Protein AF-A0A485LSE2-F1 (afdb_monomer_lite)

Structure (mmCIF, N/CA/C/O backbone):
data_AF-A0A485LSE2-F1
#
_entry.id   AF-A0A485LSE2-F1
#
loop_
_atom_site.group_PDB
_atom_site.id
_atom_site.type_symbol
_atom_site.label_atom_id
_atom_site.label_alt_id
_atom_site.label_comp_id
_atom_site.label_asym_id
_atom_site.label_entity_id
_atom_site.label_seq_id
_atom_site.pdbx_PDB_ins_code
_atom_site.Cartn_x
_atom_site.Cartn_y
_atom_site.Cartn_z
_atom_site.occupancy
_atom_site.B_iso_or_equiv
_atom_site.auth_seq_id
_atom_site.auth_comp_id
_atom_site.auth_asym_id
_atom_site.auth_atom_id
_atom_site.pdbx_PDB_model_num
ATOM 1 N N . MET A 1 1 ? 8.779 -18.799 -42.658 1.00 52.94 1 MET A N 1
ATOM 2 C CA . MET A 1 1 ? 9.534 -19.525 -41.613 1.00 52.94 1 MET A CA 1
ATOM 3 C C . MET A 1 1 ? 10.208 -18.477 -40.754 1.00 52.94 1 MET A C 1
ATOM 5 O O . MET A 1 1 ? 10.881 -17.627 -41.323 1.00 52.94 1 MET A O 1
ATOM 9 N N . ALA A 1 2 ? 9.981 -18.482 -39.442 1.00 59.34 2 ALA A N 1
ATOM 10 C CA . ALA A 1 2 ? 10.677 -17.565 -38.547 1.00 59.34 2 ALA A CA 1
ATOM 11 C C . ALA A 1 2 ? 12.185 -17.839 -38.630 1.00 59.34 2 ALA A C 1
ATOM 13 O O . ALA A 1 2 ? 12.620 -18.975 -38.433 1.00 59.34 2 ALA A O 1
ATOM 14 N N . HIS A 1 3 ? 12.974 -16.827 -38.988 1.00 83.50 3 HIS A N 1
ATOM 15 C CA . HIS A 1 3 ? 14.425 -16.954 -39.035 1.00 83.50 3 HIS A CA 1
ATOM 16 C C . HIS A 1 3 ? 15.004 -16.351 -37.759 1.00 83.50 3 HIS A C 1
ATOM 18 O O . HIS A 1 3 ? 14.652 -15.242 -37.364 1.00 83.50 3 HIS A O 1
ATOM 24 N N . ASN A 1 4 ? 15.913 -17.075 -37.111 1.00 89.81 4 ASN A N 1
ATOM 25 C CA . ASN A 1 4 ? 16.576 -16.567 -35.919 1.00 89.81 4 ASN A CA 1
ATOM 26 C C . ASN A 1 4 ? 17.603 -15.497 -36.299 1.00 89.81 4 ASN A C 1
ATOM 28 O O . ASN A 1 4 ? 18.460 -15.736 -37.155 1.00 89.81 4 ASN A O 1
ATOM 32 N N . ARG A 1 5 ? 17.580 -14.347 -35.630 1.00 91.81 5 ARG A N 1
ATOM 33 C CA . ARG A 1 5 ? 18.531 -13.255 -35.858 1.00 91.81 5 ARG A CA 1
ATOM 34 C C . ARG A 1 5 ? 19.288 -12.890 -34.593 1.00 91.81 5 ARG A C 1
ATOM 36 O O . ARG A 1 5 ? 18.851 -13.183 -33.484 1.00 91.81 5 ARG A O 1
ATOM 43 N N . ARG A 1 6 ? 20.443 -12.251 -34.778 1.00 95.00 6 ARG A N 1
ATOM 44 C CA . ARG A 1 6 ? 21.191 -11.644 -33.677 1.00 95.00 6 ARG A CA 1
ATOM 45 C C . ARG A 1 6 ? 20.606 -10.271 -33.372 1.00 95.00 6 ARG A C 1
ATOM 47 O O . ARG A 1 6 ? 20.331 -9.504 -34.296 1.00 95.00 6 ARG A O 1
ATOM 54 N N . VAL A 1 7 ? 20.438 -9.997 -32.088 1.00 97.12 7 VAL A N 1
ATOM 55 C CA . VAL A 1 7 ? 19.955 -8.724 -31.558 1.00 97.12 7 VAL A CA 1
ATOM 56 C C . VAL A 1 7 ? 20.985 -8.215 -30.570 1.00 97.12 7 VAL A C 1
ATOM 58 O O . VAL A 1 7 ? 21.272 -8.900 -29.590 1.00 97.12 7 VAL A O 1
ATOM 61 N N . TRP A 1 8 ? 21.560 -7.052 -30.856 1.00 98.00 8 TRP A N 1
ATOM 62 C CA . TRP A 1 8 ? 22.489 -6.352 -29.979 1.00 98.00 8 TRP A CA 1
ATOM 63 C C . TRP A 1 8 ? 21.754 -5.674 -28.830 1.00 98.00 8 TRP A C 1
ATOM 65 O O . TRP A 1 8 ? 20.714 -5.050 -29.042 1.00 98.00 8 TRP A O 1
ATOM 75 N N . TYR A 1 9 ? 22.327 -5.764 -27.635 1.00 97.56 9 TYR A N 1
ATOM 76 C CA . TYR A 1 9 ? 21.796 -5.141 -26.432 1.00 97.56 9 TYR A CA 1
ATOM 77 C C . TYR A 1 9 ? 22.910 -4.643 -25.510 1.00 97.56 9 TYR A C 1
ATOM 79 O O . TYR A 1 9 ? 24.030 -5.159 -25.533 1.00 97.56 9 TYR A O 1
ATOM 87 N N . PHE A 1 10 ? 22.580 -3.661 -24.678 1.00 95.94 10 PHE A N 1
ATOM 88 C CA . PHE A 1 10 ? 23.352 -3.239 -23.513 1.00 95.94 10 PHE A CA 1
ATOM 89 C C . PHE A 1 10 ? 22.542 -3.494 -22.257 1.00 95.94 10 PHE A C 1
ATOM 91 O O . PHE A 1 10 ? 21.351 -3.211 -22.245 1.00 95.94 10 PHE A O 1
ATOM 98 N N . VAL A 1 11 ? 23.190 -3.981 -21.202 1.00 93.75 11 VAL A N 1
ATOM 99 C CA . VAL A 1 11 ? 22.571 -4.079 -19.879 1.00 93.75 11 VAL A CA 1
ATOM 100 C C . VAL A 1 11 ? 23.182 -3.022 -18.980 1.00 93.75 11 VAL A C 1
ATOM 102 O O . VAL A 1 11 ? 24.404 -2.976 -18.807 1.00 93.75 11 VAL A O 1
ATOM 105 N N . VAL A 1 12 ? 22.333 -2.176 -18.418 1.00 87.62 12 VAL A N 1
ATOM 106 C CA . VAL A 1 12 ? 22.737 -1.035 -17.601 1.00 87.62 12 VAL A CA 1
ATOM 107 C C . VAL A 1 12 ? 21.912 -0.942 -16.327 1.00 87.62 12 VAL A C 1
ATOM 109 O O . VAL A 1 12 ? 20.841 -1.539 -16.217 1.00 87.62 12 VAL A O 1
ATOM 112 N N . ASP A 1 13 ? 22.418 -0.191 -15.358 1.00 84.06 13 ASP A N 1
ATOM 113 C CA . ASP A 1 13 ? 21.638 0.239 -14.203 1.00 84.06 13 ASP A CA 1
ATOM 114 C C . ASP A 1 13 ? 20.689 1.404 -14.551 1.00 84.06 13 ASP A C 1
ATOM 116 O O . ASP A 1 13 ? 20.690 1.937 -15.663 1.00 84.06 13 ASP A O 1
ATOM 120 N N . HIS A 1 14 ? 19.893 1.835 -13.571 1.00 78.88 14 HIS A N 1
ATOM 121 C CA . HIS A 1 14 ? 18.965 2.964 -13.700 1.00 78.88 14 HIS A CA 1
ATOM 122 C C . HIS A 1 14 ? 19.628 4.308 -14.066 1.00 78.88 14 HIS A C 1
ATOM 124 O O . HIS A 1 14 ? 18.922 5.252 -14.411 1.00 78.88 14 HIS A O 1
ATOM 130 N N . LYS A 1 15 ? 20.962 4.422 -13.987 1.00 78.06 15 LYS A N 1
ATOM 131 C CA . LYS A 1 15 ? 21.731 5.621 -14.360 1.00 78.06 15 LYS A CA 1
ATOM 132 C C . LYS A 1 15 ? 22.340 5.513 -15.761 1.00 78.06 15 LYS A C 1
ATOM 134 O O . LYS A 1 15 ? 23.041 6.430 -16.182 1.00 78.06 15 LYS A O 1
ATOM 139 N N . GLY A 1 16 ? 22.122 4.404 -16.471 1.00 81.31 16 GLY A N 1
ATOM 140 C CA . GLY A 1 16 ? 22.754 4.134 -17.764 1.00 81.31 16 GLY A CA 1
ATOM 141 C C . GLY A 1 16 ? 24.207 3.653 -17.655 1.00 81.31 16 GLY A C 1
ATOM 142 O O . GLY A 1 16 ? 24.930 3.632 -18.654 1.00 81.31 16 GLY A O 1
ATOM 143 N N . THR A 1 17 ? 24.665 3.263 -16.462 1.00 85.81 17 THR A N 1
ATOM 144 C CA . THR A 1 17 ? 26.017 2.721 -16.265 1.00 85.81 17 THR A CA 1
ATOM 145 C C . THR A 1 17 ? 26.022 1.226 -16.580 1.00 85.81 17 THR A C 1
ATOM 147 O O . THR A 1 17 ? 25.092 0.524 -16.176 1.00 85.81 17 THR A O 1
ATOM 150 N N . PRO A 1 18 ? 27.049 0.691 -17.269 1.00 89.19 18 PRO A N 1
ATOM 151 C CA . PRO A 1 18 ? 27.114 -0.734 -17.572 1.00 89.19 18 PRO A CA 1
ATOM 152 C C . PRO A 1 18 ? 27.031 -1.603 -16.313 1.00 89.19 18 PRO A C 1
ATOM 154 O O . PRO A 1 18 ? 27.838 -1.479 -15.388 1.00 89.19 18 PRO A O 1
ATOM 157 N N . TYR A 1 19 ? 26.047 -2.496 -16.277 1.00 86.31 19 TYR A N 1
ATOM 158 C CA . TYR A 1 19 ? 25.721 -3.244 -15.070 1.00 86.31 19 TYR A CA 1
ATOM 159 C C . TYR A 1 19 ? 26.764 -4.328 -14.785 1.00 86.31 19 TYR A C 1
ATOM 161 O O . TYR A 1 19 ? 27.004 -5.186 -15.631 1.00 86.31 19 TYR A O 1
ATOM 169 N N . LYS A 1 20 ? 27.400 -4.301 -13.604 1.00 84.31 20 LYS A N 1
ATOM 170 C CA . LYS A 1 20 ? 28.472 -5.244 -13.204 1.00 84.31 20 LYS A CA 1
ATOM 171 C C . LYS A 1 20 ? 29.576 -5.423 -14.263 1.00 84.31 20 LYS A C 1
ATOM 173 O O . LYS A 1 20 ? 30.133 -6.507 -14.416 1.00 84.31 20 LYS A O 1
ATOM 178 N N . GLY A 1 21 ? 29.891 -4.361 -15.007 1.00 81.50 21 GLY A N 1
ATOM 179 C CA . GLY A 1 21 ? 30.908 -4.398 -16.062 1.00 81.50 21 GLY A CA 1
ATOM 180 C C . GLY A 1 21 ? 30.478 -5.128 -17.338 1.00 81.50 21 GLY A C 1
ATOM 181 O O . GLY A 1 21 ? 31.329 -5.421 -18.179 1.00 81.50 21 GLY A O 1
ATOM 182 N N . LEU A 1 22 ? 29.181 -5.416 -17.505 1.00 87.81 22 LEU A N 1
ATOM 183 C CA . LEU A 1 22 ? 28.641 -5.921 -18.762 1.00 87.81 22 LEU A CA 1
ATOM 184 C C . LEU A 1 22 ? 28.947 -4.952 -19.903 1.00 87.81 22 LEU A C 1
ATOM 186 O O . LEU A 1 22 ? 28.947 -3.736 -19.746 1.00 87.81 22 LEU A O 1
ATOM 190 N N . VAL A 1 23 ? 29.192 -5.505 -21.081 1.00 90.50 23 VAL A N 1
ATOM 191 C CA . VAL A 1 23 ? 29.381 -4.744 -22.318 1.00 90.50 23 VAL A CA 1
ATOM 192 C C . VAL A 1 23 ? 28.258 -5.081 -23.290 1.00 90.50 23 VAL A C 1
ATOM 194 O O . VAL A 1 23 ? 27.455 -5.977 -23.033 1.00 90.50 23 VAL A O 1
ATOM 197 N N . ALA A 1 24 ? 28.200 -4.373 -24.419 1.00 92.56 24 ALA A N 1
ATOM 198 C CA . ALA A 1 24 ? 27.271 -4.734 -25.483 1.00 92.56 24 ALA A CA 1
ATOM 199 C C . ALA A 1 24 ? 27.496 -6.181 -25.925 1.00 92.56 24 ALA A C 1
ATOM 201 O O . ALA A 1 24 ? 28.622 -6.557 -26.265 1.00 92.56 24 ALA A O 1
ATOM 202 N N . ASP A 1 25 ? 26.418 -6.946 -25.995 1.00 95.88 25 ASP A N 1
ATOM 203 C CA . ASP A 1 25 ? 26.436 -8.334 -26.438 1.00 95.88 25 ASP A CA 1
ATOM 204 C C . ASP A 1 25 ? 25.185 -8.624 -27.283 1.00 95.88 25 ASP A C 1
ATOM 206 O O . ASP A 1 25 ? 24.403 -7.727 -27.596 1.00 95.88 25 ASP A O 1
ATOM 210 N N . THR A 1 26 ? 25.025 -9.866 -27.732 1.00 96.75 26 THR A N 1
ATOM 211 C CA . THR A 1 26 ? 23.949 -10.298 -28.617 1.00 96.75 26 THR A CA 1
ATOM 212 C C . THR A 1 26 ? 23.208 -11.515 -28.089 1.00 96.75 26 THR A C 1
ATOM 214 O O . THR A 1 26 ? 23.811 -12.444 -27.552 1.00 96.75 26 THR A O 1
ATOM 217 N N . VAL A 1 27 ? 21.896 -11.546 -28.286 1.00 96.81 27 VAL A N 1
ATOM 218 C CA . VAL A 1 27 ? 21.077 -12.758 -28.146 1.00 96.81 27 VAL A CA 1
ATOM 219 C C . VAL A 1 27 ? 20.585 -13.200 -29.515 1.00 96.81 27 VAL A C 1
ATOM 221 O O . VAL A 1 27 ? 20.494 -12.398 -30.448 1.00 96.81 27 VAL A O 1
ATOM 224 N N . LYS A 1 28 ? 20.305 -14.496 -29.653 1.00 96.50 28 LYS A N 1
ATOM 225 C CA . LYS A 1 28 ? 19.722 -15.066 -30.866 1.00 96.50 28 LYS A CA 1
ATOM 226 C C . LYS A 1 28 ? 18.256 -15.381 -30.592 1.00 96.50 28 LYS A C 1
ATOM 228 O O . LYS A 1 28 ? 17.979 -16.303 -29.836 1.00 96.50 28 LYS A O 1
ATOM 233 N N . ILE A 1 29 ? 17.357 -14.628 -31.215 1.00 94.56 29 ILE A N 1
ATOM 234 C CA . ILE A 1 29 ? 15.902 -14.757 -31.044 1.00 94.56 29 ILE A CA 1
ATOM 235 C C . ILE A 1 29 ? 15.210 -14.867 -32.406 1.00 94.56 29 ILE A C 1
ATOM 237 O O . ILE A 1 29 ? 15.837 -14.617 -33.440 1.00 94.56 29 ILE A O 1
ATOM 241 N N . SER A 1 30 ? 13.934 -15.245 -32.412 1.00 93.38 30 SER A N 1
ATOM 242 C CA . SER A 1 30 ? 13.108 -15.286 -33.623 1.00 93.38 30 SER A CA 1
ATOM 243 C C . SER A 1 30 ? 12.893 -13.874 -34.183 1.00 93.38 30 SER A C 1
ATOM 245 O O . SER A 1 30 ? 12.809 -12.908 -33.430 1.00 93.38 30 SER A O 1
ATOM 247 N N . SER A 1 31 ? 12.766 -13.729 -35.505 1.00 88.62 31 SER A N 1
ATOM 248 C CA . SER A 1 31 ? 12.379 -12.452 -36.129 1.00 88.62 31 SER A CA 1
ATOM 249 C C . SER A 1 31 ? 10.999 -11.953 -35.684 1.00 88.62 31 SER A C 1
ATOM 251 O O . SER A 1 31 ? 10.742 -10.756 -35.732 1.00 88.62 31 SER A O 1
ATOM 253 N N . GLU A 1 32 ? 10.135 -12.864 -35.231 1.00 90.88 32 GLU A N 1
ATOM 254 C CA . GLU A 1 32 ? 8.793 -12.555 -34.723 1.00 90.88 32 GLU A CA 1
ATOM 255 C C . GLU A 1 32 ? 8.761 -12.330 -33.206 1.00 90.88 32 GLU A C 1
ATOM 257 O O . GLU A 1 32 ? 7.680 -12.142 -32.654 1.00 90.88 32 GLU A O 1
ATOM 262 N N . SER A 1 33 ? 9.915 -12.379 -32.529 1.00 92.75 33 SER A N 1
ATOM 263 C CA . SER A 1 33 ? 9.973 -12.241 -31.076 1.00 92.75 33 SER A CA 1
ATOM 264 C C . SER A 1 33 ? 9.507 -10.868 -30.602 1.00 92.75 33 SER A C 1
ATOM 266 O O . SER A 1 33 ? 9.839 -9.826 -31.188 1.00 92.75 33 SER A O 1
ATOM 268 N N . ILE A 1 34 ? 8.771 -10.894 -29.498 1.00 91.38 34 ILE A N 1
ATOM 269 C CA . ILE A 1 34 ? 8.332 -9.708 -28.764 1.00 91.38 34 ILE A CA 1
ATOM 270 C C . ILE A 1 34 ? 9.309 -9.377 -27.630 1.00 91.38 34 ILE A C 1
ATOM 272 O O . ILE A 1 34 ? 10.296 -10.086 -27.402 1.00 91.38 34 ILE A O 1
ATOM 276 N N . VAL A 1 35 ? 9.062 -8.275 -26.928 1.00 88.88 35 VAL A N 1
ATOM 277 C CA . VAL A 1 35 ? 9.920 -7.810 -25.835 1.00 88.88 35 VAL A CA 1
ATOM 278 C C . VAL A 1 35 ? 10.016 -8.833 -24.701 1.00 88.88 35 VAL A C 1
ATOM 280 O O . VAL A 1 35 ? 11.117 -9.015 -24.182 1.00 88.88 35 VAL A O 1
ATOM 283 N N . VAL A 1 36 ? 8.940 -9.553 -24.362 1.00 82.12 36 VAL A N 1
ATOM 284 C CA . VAL A 1 36 ? 8.990 -10.640 -23.359 1.00 82.12 36 VAL A CA 1
ATOM 285 C C . VAL A 1 36 ? 10.015 -11.714 -23.740 1.00 82.12 36 VAL A C 1
ATOM 287 O O . VAL A 1 36 ? 10.938 -11.975 -22.969 1.00 82.12 36 VAL A O 1
ATOM 290 N N . ASP A 1 37 ? 9.938 -12.254 -24.962 1.00 89.00 37 ASP A N 1
ATOM 291 C CA . ASP A 1 37 ? 10.881 -13.275 -25.448 1.00 89.00 37 ASP A CA 1
ATOM 292 C C . ASP A 1 37 ? 12.335 -12.782 -25.396 1.00 89.00 37 ASP A C 1
ATOM 294 O O . ASP A 1 37 ? 13.274 -13.525 -25.098 1.00 89.00 37 ASP A O 1
ATOM 298 N N . PHE A 1 38 ? 12.535 -11.502 -25.718 1.00 95.62 38 PHE A N 1
ATOM 299 C CA . PHE A 1 38 ? 13.847 -10.874 -25.684 1.00 95.62 38 PHE A CA 1
ATOM 300 C C . PHE A 1 38 ? 14.373 -10.717 -24.253 1.00 95.62 38 PHE A C 1
ATOM 302 O O . PHE A 1 38 ? 15.541 -11.034 -24.013 1.00 95.62 38 PHE A O 1
ATOM 309 N N . ARG A 1 39 ? 13.535 -10.285 -23.300 1.00 92.56 39 ARG A N 1
ATOM 310 C CA . ARG A 1 39 ? 13.895 -10.198 -21.873 1.00 92.56 39 ARG A CA 1
ATOM 311 C C . ARG A 1 39 ? 14.309 -11.565 -21.340 1.00 92.56 39 ARG A C 1
ATOM 313 O O . ARG A 1 39 ? 15.357 -11.665 -20.703 1.00 92.56 39 ARG A O 1
ATOM 320 N N . ASP A 1 40 ? 13.558 -12.612 -21.668 1.00 87.38 40 ASP A N 1
ATOM 321 C CA . ASP A 1 40 ? 13.878 -13.986 -21.274 1.00 87.38 40 ASP A CA 1
ATOM 322 C C . ASP A 1 40 ? 15.217 -14.448 -21.858 1.00 87.38 40 ASP A C 1
ATOM 324 O O . ASP A 1 40 ? 16.051 -15.007 -21.142 1.00 87.38 40 ASP A O 1
ATOM 328 N N . ALA A 1 41 ? 15.477 -14.155 -23.135 1.00 94.00 41 ALA A N 1
ATOM 329 C CA . ALA A 1 41 ? 16.739 -14.499 -23.785 1.00 94.00 41 ALA A CA 1
ATOM 330 C C . ALA A 1 41 ? 17.940 -13.756 -23.173 1.00 94.00 41 ALA A C 1
ATOM 332 O O . ALA A 1 41 ? 18.995 -14.360 -22.946 1.00 94.00 41 ALA A O 1
ATOM 333 N N . VAL A 1 42 ? 17.795 -12.456 -22.892 1.00 95.25 42 VAL A N 1
ATOM 334 C CA . VAL A 1 42 ? 18.831 -11.644 -22.232 1.00 95.25 42 VAL A CA 1
ATOM 335 C C . VAL A 1 42 ? 19.066 -12.150 -20.813 1.00 95.25 42 VAL A C 1
ATOM 337 O O . VAL A 1 42 ? 20.218 -12.334 -20.414 1.00 95.25 42 VAL A O 1
ATOM 340 N N . HIS A 1 43 ? 18.002 -12.441 -20.067 1.00 91.50 43 HIS A N 1
ATOM 341 C CA . HIS A 1 43 ? 18.108 -12.966 -18.716 1.00 91.50 43 HIS A CA 1
ATOM 342 C C . HIS A 1 43 ? 18.802 -14.332 -18.691 1.00 91.50 43 HIS A C 1
ATOM 344 O O . HIS A 1 43 ? 19.783 -14.511 -17.972 1.00 91.50 43 HIS A O 1
ATOM 350 N N . ALA A 1 44 ? 18.362 -15.276 -19.526 1.00 90.38 44 ALA A N 1
ATOM 351 C CA . ALA A 1 44 ? 18.942 -16.615 -19.603 1.00 90.38 44 ALA A CA 1
ATOM 352 C C . ALA A 1 44 ? 20.444 -16.570 -19.914 1.00 90.38 44 ALA A C 1
ATOM 354 O O . ALA A 1 44 ? 21.239 -17.256 -19.261 1.00 90.38 44 ALA A O 1
ATOM 355 N N . LYS A 1 45 ? 20.844 -15.712 -20.862 1.00 93.69 45 LYS A N 1
ATOM 356 C CA . LYS A 1 45 ? 22.247 -15.530 -21.244 1.00 93.69 45 LYS A CA 1
ATOM 357 C C . LYS A 1 45 ? 23.106 -14.948 -20.115 1.00 93.69 45 LYS A C 1
ATOM 359 O O . LYS A 1 45 ? 24.274 -15.309 -20.009 1.00 93.69 45 LYS A O 1
ATOM 364 N N . ASN A 1 46 ? 22.543 -14.083 -19.273 1.00 90.75 46 ASN A N 1
ATOM 365 C CA . ASN A 1 46 ? 23.262 -13.402 -18.190 1.00 90.75 46 ASN A CA 1
ATOM 366 C C . ASN A 1 46 ? 22.847 -13.907 -16.796 1.00 90.75 46 ASN A C 1
ATOM 368 O O . ASN A 1 46 ? 23.022 -13.197 -15.809 1.00 90.75 46 ASN A O 1
ATOM 372 N N . SER A 1 47 ? 22.315 -15.127 -16.698 1.00 85.94 47 SER A N 1
ATOM 373 C CA . SER A 1 47 ? 21.713 -15.683 -15.474 1.00 85.94 47 SER A CA 1
ATOM 374 C C . SER A 1 47 ? 22.659 -15.723 -14.266 1.00 85.94 47 SER A C 1
ATOM 376 O O . SER A 1 47 ? 22.221 -15.563 -13.130 1.00 85.94 47 SER A O 1
ATOM 378 N N . SER A 1 48 ? 23.967 -15.876 -14.491 1.00 83.06 48 SER A N 1
ATOM 379 C CA . SER A 1 48 ? 24.984 -15.820 -13.431 1.00 83.06 48 SER A CA 1
ATOM 380 C C . SER A 1 48 ? 25.243 -14.407 -12.896 1.00 83.06 48 SER A C 1
ATOM 382 O O . SER A 1 48 ? 25.683 -14.263 -11.759 1.00 83.06 48 SER A O 1
ATOM 384 N N . ILE A 1 49 ? 24.973 -13.370 -13.692 1.00 84.62 49 ILE A N 1
ATOM 385 C CA . ILE A 1 49 ? 25.214 -11.956 -13.359 1.00 84.62 49 ILE A CA 1
ATOM 386 C C . ILE A 1 49 ? 23.930 -11.302 -12.830 1.00 84.62 49 ILE A C 1
ATOM 388 O O . ILE A 1 49 ? 23.977 -10.506 -11.888 1.00 84.62 49 ILE A O 1
ATOM 392 N N . LEU A 1 50 ? 22.786 -11.685 -13.402 1.00 82.44 50 LEU A N 1
ATOM 393 C CA . LEU A 1 50 ? 21.439 -11.214 -13.073 1.00 82.44 50 LEU A CA 1
ATOM 394 C C . LEU A 1 50 ? 20.781 -12.027 -11.948 1.00 82.44 50 LEU A C 1
ATOM 396 O O . LEU A 1 50 ? 19.561 -12.157 -11.897 1.00 82.44 50 LEU A O 1
ATOM 400 N N . GLN A 1 51 ? 21.572 -12.591 -11.033 1.00 77.06 51 GLN A N 1
ATOM 401 C CA . GLN A 1 51 ? 21.039 -13.385 -9.929 1.00 77.06 51 GLN A CA 1
ATOM 402 C C . GLN A 1 51 ? 20.027 -12.584 -9.103 1.00 77.06 51 GLN A C 1
ATOM 404 O O . GLN A 1 51 ? 20.302 -11.479 -8.641 1.00 77.06 51 GLN A O 1
ATOM 409 N N . GLY A 1 52 ? 18.841 -13.162 -8.913 1.00 70.69 52 GLY A N 1
ATOM 410 C CA . GLY A 1 52 ? 17.750 -12.543 -8.164 1.00 70.69 52 GLY A CA 1
ATOM 411 C C . GLY A 1 52 ? 16.938 -11.513 -8.952 1.00 70.69 52 GLY A C 1
ATOM 412 O O . GLY A 1 52 ? 15.903 -11.087 -8.442 1.00 70.69 52 GLY A O 1
ATOM 413 N N . ILE A 1 53 ? 17.346 -11.134 -10.164 1.00 74.00 53 ILE A N 1
ATOM 414 C CA . ILE A 1 53 ? 16.550 -10.312 -11.082 1.00 74.00 53 ILE A CA 1
ATOM 415 C C . ILE A 1 53 ? 15.712 -11.255 -11.937 1.00 74.00 53 ILE A C 1
ATOM 417 O O . ILE A 1 53 ? 16.240 -12.216 -12.475 1.00 74.00 53 ILE A O 1
ATOM 421 N N . VAL A 1 54 ? 14.411 -11.004 -12.063 1.00 78.25 54 VAL A N 1
ATOM 422 C CA . VAL A 1 54 ? 13.553 -11.776 -12.980 1.00 78.25 54 VAL A CA 1
ATOM 423 C C . VAL A 1 54 ? 13.429 -11.054 -14.327 1.00 78.25 54 VAL A C 1
ATOM 425 O O . VAL A 1 54 ? 13.526 -9.827 -14.347 1.00 78.25 54 VAL A O 1
ATOM 428 N N . PRO A 1 55 ? 13.176 -11.754 -15.451 1.00 78.38 55 PRO A N 1
ATOM 429 C CA . PRO A 1 55 ? 13.062 -11.125 -16.773 1.00 78.38 55 PRO A CA 1
ATOM 430 C C . PRO A 1 55 ? 12.089 -9.937 -16.824 1.00 78.38 55 PRO A C 1
ATOM 432 O O . PRO A 1 55 ? 12.388 -8.923 -17.448 1.00 78.38 55 PRO A O 1
ATOM 435 N N . ALA A 1 56 ? 10.969 -10.018 -16.096 1.00 72.19 56 ALA A N 1
ATOM 436 C CA . ALA A 1 56 ? 9.970 -8.951 -16.003 1.00 72.19 56 ALA A CA 1
ATOM 437 C C . ALA A 1 56 ? 10.494 -7.640 -15.376 1.00 72.19 56 ALA A C 1
ATOM 439 O O . ALA A 1 56 ? 9.889 -6.591 -15.556 1.00 72.19 56 ALA A O 1
ATOM 440 N N . GLN A 1 57 ? 11.625 -7.671 -14.662 1.00 76.00 57 GLN A N 1
ATOM 441 C CA . GLN A 1 57 ? 12.262 -6.482 -14.072 1.00 76.00 57 GLN A CA 1
ATOM 442 C C . GLN A 1 57 ? 13.203 -5.749 -15.040 1.00 76.00 57 GLN A C 1
ATOM 444 O O . GLN A 1 57 ? 13.789 -4.729 -14.669 1.00 76.00 57 GLN A O 1
ATOM 449 N N . LEU A 1 58 ? 13.385 -6.272 -16.254 1.00 83.81 58 LEU A N 1
ATOM 450 C CA . LEU A 1 58 ? 14.200 -5.653 -17.291 1.00 83.81 58 LEU A CA 1
ATOM 451 C C . LEU A 1 58 ? 13.340 -4.687 -18.110 1.00 83.81 58 LEU A C 1
ATOM 453 O O . LEU A 1 58 ? 12.446 -5.111 -18.839 1.00 83.81 58 LEU A O 1
ATOM 457 N N . ILE A 1 59 ? 13.636 -3.391 -18.045 1.00 85.31 59 ILE A N 1
ATOM 458 C CA . ILE A 1 59 ? 13.012 -2.396 -18.925 1.00 85.31 59 ILE A CA 1
ATOM 459 C C . ILE A 1 59 ? 13.823 -2.310 -20.213 1.00 85.31 59 ILE A C 1
ATOM 461 O O . ILE A 1 59 ? 15.048 -2.312 -20.174 1.00 85.31 59 ILE A O 1
ATOM 465 N N . VAL A 1 60 ? 13.158 -2.240 -21.364 1.00 90.75 60 VAL A N 1
ATOM 466 C CA . VAL A 1 60 ? 13.827 -2.250 -22.670 1.00 90.75 60 VAL A CA 1
ATOM 467 C C . VAL A 1 60 ? 13.493 -0.972 -23.422 1.00 90.75 60 VAL A C 1
ATOM 469 O O . VAL A 1 60 ? 12.325 -0.683 -23.648 1.00 90.75 60 VAL A O 1
ATOM 472 N N . PHE A 1 61 ? 14.512 -0.235 -23.846 1.00 91.12 61 PHE A N 1
ATOM 473 C CA . PHE A 1 61 ? 14.400 0.902 -24.757 1.00 91.12 61 PHE A CA 1
ATOM 474 C C . PHE A 1 61 ? 14.964 0.525 -26.126 1.00 91.12 61 PHE A C 1
ATOM 476 O O . PHE A 1 61 ? 15.829 -0.351 -26.243 1.00 91.12 61 PHE A O 1
ATOM 483 N N . THR A 1 62 ? 14.497 1.206 -27.170 1.00 92.62 62 THR A N 1
ATOM 484 C CA . THR A 1 62 ? 14.934 0.963 -28.554 1.00 92.62 62 THR A CA 1
ATOM 485 C C . THR A 1 62 ? 16.438 1.158 -28.734 1.00 92.62 62 THR A C 1
ATOM 487 O O . THR A 1 62 ? 17.061 0.388 -29.461 1.00 92.62 62 THR A O 1
ATOM 490 N N . ASN A 1 63 ? 17.023 2.148 -28.055 1.00 93.19 63 ASN A N 1
ATOM 491 C CA . ASN A 1 63 ? 18.456 2.432 -28.010 1.00 93.19 63 ASN A CA 1
ATOM 492 C C . ASN A 1 63 ? 18.790 3.385 -26.841 1.00 93.19 63 ASN A C 1
ATOM 494 O O . ASN A 1 63 ? 17.921 3.735 -26.039 1.00 93.19 63 ASN A O 1
ATOM 498 N N . LYS A 1 64 ? 20.062 3.796 -26.736 1.00 92.25 64 LYS A N 1
ATOM 499 C CA . LYS A 1 64 ? 20.526 4.738 -25.704 1.00 92.25 64 LYS A CA 1
ATOM 500 C C . LYS A 1 64 ? 19.835 6.103 -25.803 1.00 92.25 64 LYS A C 1
ATOM 502 O O . LYS A 1 64 ? 19.459 6.658 -24.779 1.00 92.25 64 LYS A O 1
ATOM 507 N N . ASP A 1 65 ? 19.640 6.624 -27.011 1.00 90.69 65 ASP A N 1
ATOM 508 C CA . ASP A 1 65 ? 19.040 7.948 -27.209 1.00 90.69 65 ASP A CA 1
ATOM 509 C C . ASP A 1 65 ? 17.586 7.984 -26.711 1.00 90.69 65 ASP A C 1
ATOM 511 O O . ASP A 1 65 ? 17.153 8.972 -26.123 1.00 90.69 65 ASP A O 1
ATOM 515 N N . ALA A 1 66 ? 16.843 6.885 -26.881 1.00 87.81 66 ALA A N 1
ATOM 516 C CA . ALA A 1 66 ? 15.493 6.737 -26.339 1.00 87.81 66 ALA A CA 1
ATOM 517 C C . ALA A 1 66 ? 15.466 6.669 -24.804 1.00 87.81 66 ALA A C 1
ATOM 519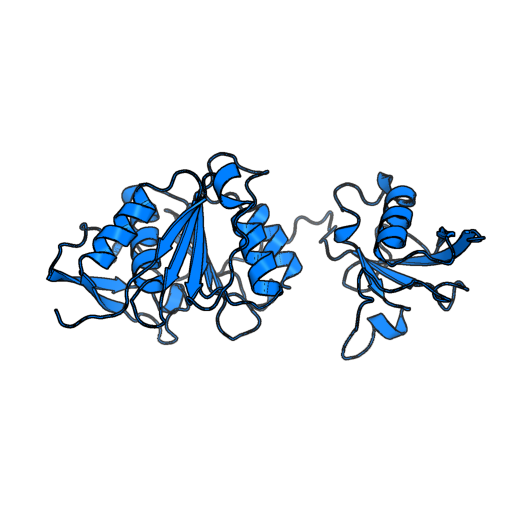 O O . ALA A 1 66 ? 14.512 7.141 -24.190 1.00 87.81 66 ALA A O 1
ATOM 520 N N . PHE A 1 67 ? 16.510 6.110 -24.187 1.00 86.62 67 PHE A N 1
ATOM 521 C CA . PHE A 1 67 ? 16.683 6.129 -22.735 1.00 86.62 67 PHE A CA 1
ATOM 522 C C . PHE A 1 67 ? 17.064 7.525 -22.212 1.00 86.62 67 PHE A C 1
ATOM 524 O O . PHE A 1 67 ? 16.535 7.956 -21.193 1.00 86.62 67 PHE A O 1
ATOM 531 N N . ASP A 1 68 ? 17.938 8.250 -22.917 1.00 85.94 68 ASP A N 1
ATOM 532 C CA . ASP A 1 68 ? 18.399 9.594 -22.532 1.00 85.94 68 ASP A CA 1
ATOM 533 C C . ASP A 1 68 ? 17.376 10.712 -22.833 1.00 85.94 68 ASP A C 1
ATOM 535 O O . ASP A 1 68 ? 17.610 11.881 -22.507 1.00 85.94 68 ASP A O 1
ATOM 539 N N . ALA A 1 69 ? 16.267 10.394 -23.507 1.00 82.88 69 ALA A N 1
ATOM 540 C CA . ALA A 1 69 ? 15.257 11.370 -23.888 1.00 82.88 69 ALA A CA 1
ATOM 541 C C . ALA A 1 69 ? 14.656 12.082 -22.661 1.00 82.88 69 ALA A C 1
ATOM 543 O O . ALA A 1 69 ? 14.577 11.538 -21.566 1.00 82.88 69 ALA A O 1
ATOM 544 N N . LYS A 1 70 ? 14.169 13.317 -22.850 1.00 65.56 70 LYS A N 1
ATOM 545 C CA . LYS A 1 70 ? 13.519 14.093 -21.773 1.00 65.56 70 LYS A CA 1
ATOM 546 C C . LYS A 1 70 ? 12.297 13.375 -21.179 1.00 65.56 70 LYS A C 1
ATOM 548 O O . LYS A 1 70 ? 11.976 13.591 -20.016 1.00 65.56 70 LYS A O 1
ATOM 553 N N . ASP A 1 71 ? 11.632 12.567 -21.996 1.00 75.50 71 ASP A N 1
ATOM 554 C CA . ASP A 1 71 ? 10.511 11.711 -21.620 1.00 75.50 71 ASP A CA 1
ATOM 555 C C . ASP A 1 71 ? 10.777 10.302 -22.183 1.00 75.50 71 ASP A C 1
ATOM 557 O O . ASP A 1 71 ? 10.425 10.021 -23.335 1.00 75.50 71 ASP A O 1
ATOM 561 N N . PRO A 1 72 ? 11.533 9.456 -21.454 1.00 76.56 72 PRO A N 1
ATOM 562 C CA . PRO A 1 72 ? 11.921 8.136 -21.933 1.00 76.56 72 PRO A CA 1
ATOM 563 C C . PRO A 1 72 ? 10.699 7.233 -22.084 1.00 76.56 72 PRO A C 1
ATOM 565 O O . PRO A 1 72 ? 9.984 6.969 -21.120 1.00 76.56 72 PRO A O 1
ATOM 568 N N . SER A 1 73 ? 10.496 6.700 -23.286 1.00 80.62 73 SER A N 1
ATOM 569 C CA . SER A 1 73 ? 9.400 5.776 -23.574 1.00 80.62 73 SER A CA 1
ATOM 570 C C . SER A 1 73 ? 9.953 4.359 -23.759 1.00 80.62 73 SER A C 1
ATOM 572 O O . SER A 1 73 ? 10.592 4.081 -24.781 1.00 80.62 73 SER A O 1
ATOM 574 N N . PRO A 1 74 ? 9.788 3.466 -22.766 1.00 85.06 74 PRO A N 1
ATOM 575 C CA . PRO A 1 74 ? 10.200 2.078 -22.903 1.00 85.06 74 PRO A CA 1
ATOM 576 C C . PRO A 1 74 ? 9.301 1.336 -23.895 1.00 85.06 74 PRO A C 1
ATOM 578 O O . PRO A 1 74 ? 8.143 1.691 -24.108 1.00 85.06 74 PRO A O 1
ATOM 581 N N . LEU A 1 75 ? 9.839 0.271 -24.484 1.00 83.25 75 LEU A N 1
ATOM 582 C CA . LEU A 1 75 ? 9.067 -0.638 -25.317 1.00 83.25 75 LEU A CA 1
ATOM 583 C C . LEU A 1 75 ? 8.089 -1.441 -24.458 1.00 83.25 75 LEU A C 1
ATOM 585 O O . LEU A 1 75 ? 8.472 -2.038 -23.445 1.00 83.25 75 LEU A O 1
ATOM 589 N N . ASP A 1 76 ? 6.844 -1.480 -24.923 1.00 80.19 76 ASP A N 1
ATOM 590 C CA . ASP A 1 76 ? 5.789 -2.315 -24.364 1.00 80.19 76 ASP A CA 1
ATOM 591 C C . ASP A 1 76 ? 6.130 -3.809 -24.509 1.00 80.19 76 ASP A C 1
ATOM 593 O O . ASP A 1 76 ? 6.827 -4.218 -25.441 1.00 80.19 76 ASP A O 1
ATOM 597 N N . GLU A 1 77 ? 5.670 -4.633 -23.574 1.00 75.50 77 GLU A N 1
ATOM 598 C CA . GLU A 1 77 ? 6.040 -6.047 -23.497 1.00 75.50 77 GLU A CA 1
ATOM 599 C C . GLU A 1 77 ? 5.550 -6.887 -24.688 1.00 75.50 77 GLU A C 1
ATOM 601 O O . GLU A 1 77 ? 6.249 -7.814 -25.116 1.00 75.50 77 GLU A O 1
ATOM 606 N N . GLU A 1 78 ? 4.420 -6.509 -25.290 1.00 79.38 78 GLU A N 1
ATOM 607 C CA . GLU A 1 78 ? 3.866 -7.149 -26.486 1.00 79.38 78 GLU A CA 1
ATOM 608 C C . GLU A 1 78 ? 4.442 -6.557 -27.784 1.00 79.38 78 GLU A C 1
ATOM 610 O O . GLU A 1 78 ? 4.172 -7.050 -28.887 1.00 79.38 78 GLU A O 1
ATOM 615 N N . SER A 1 79 ? 5.284 -5.520 -27.686 1.00 84.75 79 SER A N 1
ATOM 616 C CA . SER A 1 79 ? 5.915 -4.916 -28.858 1.00 84.75 79 SER A CA 1
ATOM 617 C C . SER A 1 79 ? 6.872 -5.886 -29.535 1.00 84.75 79 SER A C 1
ATOM 619 O O . SER A 1 79 ? 7.710 -6.539 -28.909 1.00 84.75 79 SER A O 1
ATOM 621 N N . ARG A 1 80 ? 6.802 -5.931 -30.865 1.00 92.88 80 ARG A N 1
ATOM 622 C CA . ARG A 1 80 ? 7.765 -6.668 -31.686 1.00 92.88 80 ARG A CA 1
ATOM 623 C C . ARG A 1 80 ? 9.142 -6.018 -31.593 1.00 92.88 80 ARG A C 1
ATOM 625 O O . ARG A 1 80 ? 9.269 -4.808 -31.769 1.00 92.88 80 ARG A O 1
ATOM 632 N N . ILE A 1 81 ? 10.187 -6.833 -31.437 1.00 93.56 81 ILE A N 1
ATOM 633 C CA . ILE A 1 81 ? 11.577 -6.348 -31.501 1.00 93.56 81 ILE A CA 1
ATOM 634 C C . ILE A 1 81 ? 11.924 -5.841 -32.909 1.00 93.56 81 ILE A C 1
ATOM 636 O O . ILE A 1 81 ? 12.763 -4.954 -33.062 1.00 93.56 81 ILE A O 1
ATOM 640 N N . GLY A 1 82 ? 11.285 -6.391 -33.947 1.00 89.06 82 GLY A N 1
ATOM 641 C CA . GLY A 1 82 ? 11.422 -5.913 -35.323 1.00 89.06 82 GLY A CA 1
ATOM 642 C C . GLY A 1 82 ? 12.885 -5.838 -35.759 1.00 89.06 82 GLY A C 1
ATOM 643 O O . GLY A 1 82 ? 13.607 -6.836 -35.694 1.00 89.06 82 GLY A O 1
ATOM 644 N N . GLU A 1 83 ? 13.332 -4.647 -36.161 1.00 89.69 83 GLU A N 1
ATOM 645 C CA . GLU A 1 83 ? 14.695 -4.373 -36.640 1.00 89.69 83 GLU A CA 1
ATOM 646 C C . GLU A 1 83 ? 15.647 -3.804 -35.566 1.00 89.69 83 GLU A C 1
ATOM 648 O O . GLU A 1 83 ? 16.837 -3.618 -35.840 1.00 89.69 83 GLU A O 1
ATOM 653 N N . PHE A 1 84 ? 15.180 -3.577 -34.331 1.00 93.06 84 PHE A N 1
ATOM 654 C CA . PHE A 1 84 ? 15.997 -2.993 -33.257 1.00 93.06 84 PHE A CA 1
ATOM 655 C C . PHE A 1 84 ? 17.210 -3.870 -32.905 1.00 93.06 84 PHE A C 1
ATOM 657 O O . PHE A 1 84 ? 17.158 -5.097 -32.996 1.00 93.06 84 PHE A O 1
ATOM 664 N N . GLY A 1 85 ? 18.349 -3.290 -32.525 1.00 92.81 85 GLY A N 1
ATOM 665 C CA . GLY A 1 85 ? 19.549 -4.083 -32.228 1.00 92.81 85 GLY A CA 1
ATOM 666 C C . GLY A 1 85 ? 20.151 -4.793 -33.441 1.00 92.81 85 GLY A C 1
ATOM 667 O O . GLY A 1 85 ? 20.820 -5.813 -33.282 1.00 92.81 85 GLY A O 1
ATOM 668 N N . SER A 1 86 ? 19.919 -4.313 -34.665 1.00 91.81 86 SER A N 1
ATOM 669 C CA . SER A 1 86 ? 20.571 -4.841 -35.877 1.00 91.81 86 SER A CA 1
ATOM 670 C C . SER A 1 86 ? 22.087 -4.596 -35.889 1.00 91.81 86 SER A C 1
ATOM 672 O O . SER A 1 86 ? 22.841 -5.349 -36.508 1.00 91.81 86 SER A O 1
ATOM 674 N N . SER A 1 87 ? 22.554 -3.588 -35.149 1.00 94.25 87 SER A N 1
ATOM 675 C CA . SER A 1 87 ? 23.967 -3.253 -34.987 1.00 94.25 87 SER A CA 1
ATOM 676 C C . SER A 1 87 ? 24.286 -2.874 -33.541 1.00 94.25 87 SER A C 1
ATOM 678 O O . SER A 1 87 ? 23.394 -2.544 -32.766 1.00 94.25 87 SER A O 1
ATOM 680 N N . LYS A 1 88 ? 25.577 -2.860 -33.188 1.00 91.94 88 LYS A N 1
ATOM 681 C CA . LYS A 1 88 ? 26.041 -2.414 -31.865 1.00 91.94 88 LYS A CA 1
ATOM 682 C C . LYS A 1 88 ? 25.685 -0.948 -31.567 1.00 91.94 88 LYS A C 1
ATOM 684 O O . LYS A 1 88 ? 25.527 -0.598 -30.404 1.00 91.94 88 LYS A O 1
ATOM 689 N N . LYS A 1 89 ? 25.583 -0.097 -32.597 1.00 89.62 89 LYS A N 1
ATOM 690 C CA . LYS A 1 89 ? 25.202 1.318 -32.449 1.00 89.62 89 LYS A CA 1
ATOM 691 C C . LYS A 1 89 ? 23.718 1.460 -32.098 1.00 89.62 89 LYS A C 1
ATOM 693 O O . LYS A 1 89 ? 23.374 2.250 -31.234 1.00 89.62 89 LYS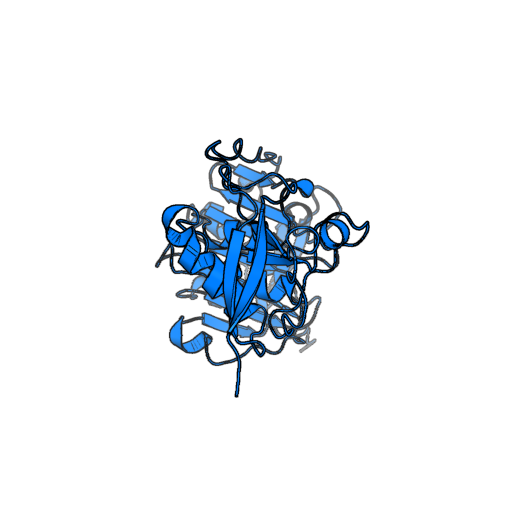 A O 1
ATOM 698 N N . GLU A 1 90 ? 22.885 0.631 -32.717 1.00 90.75 90 GLU A N 1
ATOM 699 C CA . GLU A 1 90 ? 21.434 0.575 -32.500 1.00 90.75 90 GLU A CA 1
ATOM 700 C C . GLU A 1 90 ? 21.047 -0.505 -31.480 1.00 90.75 90 GLU A C 1
ATOM 702 O O . GLU A 1 90 ? 19.968 -1.089 -31.564 1.00 90.75 90 GLU A O 1
ATOM 707 N N . ALA A 1 91 ? 21.962 -0.852 -30.572 1.00 95.12 91 ALA A N 1
ATOM 708 C CA . ALA A 1 91 ? 21.730 -1.883 -29.574 1.00 95.12 91 ALA A CA 1
ATOM 709 C C . ALA A 1 91 ? 20.591 -1.466 -28.638 1.00 95.12 91 ALA A C 1
ATOM 711 O O . ALA A 1 91 ? 20.586 -0.336 -28.143 1.00 95.12 91 ALA A O 1
ATOM 712 N N . LEU A 1 92 ? 19.671 -2.394 -28.355 1.00 96.94 92 LEU A N 1
ATOM 713 C CA . LEU A 1 92 ? 18.606 -2.142 -27.388 1.00 96.94 92 LEU A CA 1
ATOM 714 C C . LEU A 1 92 ? 19.205 -1.856 -26.014 1.00 96.94 92 LEU A C 1
ATOM 716 O O . LEU A 1 92 ? 20.175 -2.494 -25.596 1.00 96.94 92 LEU A O 1
ATOM 720 N N . TYR A 1 93 ? 18.609 -0.909 -25.305 1.00 94.12 93 TYR A N 1
ATOM 721 C CA . TYR A 1 93 ? 19.081 -0.497 -23.992 1.00 94.12 93 TYR A CA 1
ATOM 722 C C . TYR A 1 93 ? 18.226 -1.172 -22.923 1.00 94.12 93 TYR A C 1
ATOM 724 O O . TYR A 1 93 ? 17.048 -0.861 -22.767 1.00 94.12 93 TYR A O 1
ATOM 732 N N . VAL A 1 94 ? 18.804 -2.152 -22.235 1.00 93.88 94 VAL A N 1
ATOM 733 C CA . VAL A 1 94 ? 18.138 -2.968 -21.219 1.00 93.88 94 VAL A CA 1
ATOM 734 C C . VAL A 1 94 ? 18.521 -2.439 -19.845 1.00 93.88 94 VAL A C 1
ATOM 736 O O . VAL A 1 94 ? 19.665 -2.562 -19.412 1.00 93.88 94 VAL A O 1
ATOM 739 N N . VAL A 1 95 ? 17.561 -1.839 -19.162 1.00 86.94 95 VAL A N 1
ATOM 740 C CA . VAL A 1 95 ? 17.747 -1.176 -17.877 1.00 86.94 95 VAL A CA 1
ATOM 741 C C . VAL A 1 95 ? 17.266 -2.088 -16.760 1.00 86.94 95 VAL A C 1
ATOM 743 O O . VAL A 1 95 ? 16.122 -2.547 -16.746 1.00 86.94 95 VAL A O 1
ATOM 746 N N . ILE A 1 96 ? 18.147 -2.328 -15.798 1.00 82.06 96 ILE A N 1
ATOM 747 C CA . ILE A 1 96 ? 17.818 -2.988 -14.542 1.00 82.06 96 ILE A CA 1
ATOM 748 C C . ILE A 1 96 ? 17.371 -1.913 -13.564 1.00 82.06 96 ILE A C 1
ATOM 750 O O . ILE A 1 96 ? 18.143 -1.039 -13.168 1.00 82.06 96 ILE A O 1
ATOM 754 N N . VAL A 1 97 ? 16.110 -2.002 -13.153 1.00 67.31 97 VAL A N 1
ATOM 755 C CA . VAL A 1 97 ? 15.512 -1.052 -12.203 1.00 67.31 97 VAL A CA 1
ATOM 756 C C . VAL A 1 97 ? 15.759 -1.469 -10.752 1.00 67.31 97 VAL A C 1
ATOM 758 O O . VAL A 1 97 ? 15.468 -0.719 -9.826 1.00 67.31 97 VAL A O 1
ATOM 761 N N . ARG A 1 98 ? 16.338 -2.654 -10.524 1.00 58.88 98 ARG A N 1
ATOM 762 C CA . ARG A 1 98 ? 16.795 -3.036 -9.189 1.00 58.88 98 ARG A CA 1
ATOM 763 C C . ARG A 1 98 ? 18.107 -2.352 -8.832 1.00 58.88 98 ARG A C 1
ATOM 765 O O . ARG A 1 98 ? 19.079 -2.418 -9.581 1.00 58.88 98 ARG A O 1
ATOM 772 N N . GLU A 1 99 ? 18.117 -1.764 -7.639 1.00 49.25 99 GLU A N 1
ATOM 773 C CA . GLU A 1 99 ? 19.316 -1.414 -6.886 1.00 49.25 99 GLU A CA 1
ATOM 774 C C . GLU A 1 99 ? 20.152 -2.673 -6.667 1.00 49.25 99 GLU A C 1
ATOM 776 O O . GLU A 1 99 ? 20.002 -3.394 -5.685 1.00 49.25 99 GLU A O 1
ATOM 781 N N . ASP A 1 100 ? 21.038 -2.953 -7.610 1.00 39.88 100 ASP A N 1
ATOM 782 C CA . ASP A 1 100 ? 22.173 -3.825 -7.374 1.00 39.88 100 ASP A CA 1
ATOM 783 C C . ASP A 1 100 ? 23.351 -2.956 -6.968 1.00 39.88 100 ASP A C 1
ATOM 785 O O . ASP A 1 100 ? 24.401 -2.886 -7.605 1.00 39.88 100 ASP A O 1
ATOM 789 N N . SER A 1 101 ? 23.145 -2.222 -5.886 1.00 36.56 101 SER A N 1
ATOM 790 C CA . SER A 1 101 ? 24.268 -1.780 -5.111 1.00 36.56 101 SER A CA 1
ATOM 791 C C . SER A 1 101 ? 24.579 -2.924 -4.146 1.00 36.56 101 SER A C 1
ATOM 793 O O . SER A 1 101 ? 23.861 -3.188 -3.195 1.00 36.56 101 SER A O 1
ATOM 795 N N . GLY A 1 102 ? 25.715 -3.590 -4.357 1.00 40.19 102 GLY A N 1
ATOM 796 C CA . GLY A 1 102 ? 26.442 -4.245 -3.258 1.00 40.19 102 GLY A CA 1
ATOM 797 C C . GLY A 1 102 ? 26.923 -3.244 -2.190 1.00 40.19 102 GLY A C 1
ATOM 798 O O . GLY A 1 102 ? 27.684 -3.597 -1.300 1.00 40.19 102 GLY A O 1
ATOM 799 N N . ILE A 1 103 ? 26.505 -1.984 -2.307 1.00 33.94 103 ILE A N 1
ATOM 800 C CA . ILE A 1 103 ? 26.364 -1.017 -1.234 1.00 33.94 103 ILE A CA 1
ATOM 801 C C . ILE A 1 103 ? 24.989 -1.326 -0.644 1.00 33.94 103 ILE A C 1
ATOM 803 O O . ILE A 1 103 ? 23.996 -1.140 -1.349 1.00 33.94 103 ILE A O 1
ATOM 807 N N . GLU A 1 104 ? 24.911 -1.822 0.596 1.00 34.91 104 GLU A N 1
ATOM 808 C CA . GLU A 1 104 ? 23.645 -1.761 1.340 1.00 34.91 104 GLU A CA 1
ATOM 809 C C . GLU A 1 104 ? 23.044 -0.378 1.067 1.00 34.91 104 GLU A C 1
ATOM 811 O O . GLU A 1 104 ? 23.789 0.595 1.235 1.00 34.91 104 GLU A O 1
ATOM 816 N N . PRO A 1 105 ? 21.801 -0.263 0.546 1.00 39.91 105 PRO A N 1
ATOM 817 C CA . PRO A 1 105 ? 21.216 1.050 0.317 1.00 39.91 105 PRO A CA 1
ATOM 818 C C . PRO A 1 105 ? 21.428 1.808 1.614 1.00 39.91 105 PRO A C 1
ATOM 820 O O . PRO A 1 105 ? 21.070 1.271 2.669 1.00 39.91 105 PRO A O 1
ATOM 823 N N . GLU A 1 106 ? 22.114 2.962 1.553 1.00 39.38 106 GLU A N 1
ATOM 824 C CA . GLU A 1 106 ? 22.297 3.769 2.756 1.00 39.38 106 GLU A CA 1
ATOM 825 C C . GLU A 1 106 ? 20.933 3.803 3.431 1.00 39.38 106 GLU A C 1
ATOM 827 O O . GLU A 1 106 ? 19.951 4.096 2.735 1.00 39.38 106 GLU A O 1
ATOM 832 N N . PRO A 1 107 ? 20.845 3.365 4.701 1.00 48.75 107 PRO A N 1
ATOM 833 C CA . PRO A 1 107 ? 19.576 3.020 5.309 1.00 48.75 107 PRO A CA 1
ATOM 834 C C . PRO A 1 107 ? 18.649 4.189 5.064 1.00 48.75 107 PRO A C 1
ATOM 836 O O . PRO A 1 107 ? 18.982 5.299 5.489 1.00 48.75 107 PRO A O 1
ATOM 839 N N . VAL A 1 108 ? 17.568 3.951 4.300 1.00 59.50 108 VAL A N 1
ATOM 840 C CA . VAL A 1 108 ? 16.638 5.005 3.887 1.00 59.50 108 VAL A CA 1
ATOM 841 C C . VAL A 1 108 ? 16.390 5.842 5.119 1.00 59.50 108 VAL A C 1
ATOM 843 O O . VAL A 1 108 ? 15.886 5.323 6.118 1.00 59.50 108 VAL A O 1
ATOM 846 N N . LYS A 1 109 ? 16.867 7.091 5.096 1.00 66.44 109 LYS A N 1
ATOM 847 C CA . LYS A 1 109 ? 16.903 7.890 6.311 1.00 66.44 109 LYS A CA 1
ATOM 848 C C . LYS A 1 109 ? 15.472 8.264 6.639 1.00 66.44 109 LYS A C 1
ATOM 850 O O . LYS A 1 109 ? 14.927 9.226 6.106 1.00 66.44 109 LYS A O 1
ATOM 855 N N . LEU A 1 110 ? 14.870 7.441 7.485 1.00 79.38 110 LEU A N 1
ATOM 856 C CA . LEU A 1 110 ? 13.517 7.614 7.954 1.00 79.38 110 LEU A CA 1
ATOM 857 C C . LEU A 1 110 ? 13.434 8.924 8.718 1.00 79.38 110 LEU A C 1
ATOM 859 O O . LEU A 1 110 ? 14.187 9.163 9.668 1.00 79.38 110 LEU A O 1
ATOM 863 N N . GLU A 1 111 ? 12.492 9.764 8.319 1.00 87.12 111 GLU A N 1
ATOM 864 C CA . GLU A 1 111 ? 12.158 10.942 9.092 1.00 87.12 111 GLU A CA 1
ATOM 865 C C . GLU A 1 111 ? 11.290 10.494 10.266 1.00 87.12 111 GLU A C 1
ATOM 867 O O . GLU A 1 111 ? 10.153 10.056 10.092 1.00 87.12 111 GLU A O 1
ATOM 872 N N . LYS A 1 112 ? 11.830 10.564 11.486 1.00 90.12 112 LYS A N 1
ATOM 873 C CA . LYS A 1 112 ? 11.034 10.299 12.683 1.00 90.12 112 LYS A CA 1
ATOM 874 C C . LYS A 1 112 ? 10.028 11.433 12.861 1.00 90.12 112 LYS A C 1
ATOM 876 O O . LYS A 1 112 ? 10.414 12.566 13.139 1.00 90.12 112 LYS A O 1
ATOM 881 N N . LEU A 1 113 ? 8.746 11.110 12.748 1.00 88.69 113 LEU A N 1
ATOM 882 C CA . LEU A 1 113 ? 7.669 12.068 12.946 1.00 88.69 113 LEU A CA 1
ATOM 883 C C . LEU A 1 113 ? 7.414 12.286 14.439 1.00 88.69 113 LEU A C 1
ATOM 885 O O . LEU A 1 113 ? 7.476 11.355 15.245 1.00 88.69 113 LEU A O 1
ATOM 889 N N . ASN A 1 114 ? 7.049 13.514 14.808 1.00 87.06 114 ASN A N 1
ATOM 890 C CA . ASN A 1 114 ? 6.607 13.852 16.164 1.00 87.06 114 ASN A CA 1
ATOM 891 C C . ASN A 1 114 ? 5.124 13.488 16.388 1.00 87.06 114 ASN A C 1
ATOM 893 O O . ASN A 1 114 ? 4.349 14.281 16.915 1.00 87.06 114 ASN A O 1
ATOM 897 N N . PHE A 1 115 ? 4.723 12.293 15.954 1.00 86.75 115 PHE A N 1
ATOM 898 C CA . PHE A 1 115 ? 3.388 11.752 16.184 1.00 86.75 115 PHE A CA 1
ATOM 899 C C . PHE A 1 115 ? 3.426 10.777 17.358 1.00 86.75 115 PHE A C 1
ATOM 901 O O . PHE A 1 115 ? 4.147 9.776 17.328 1.00 86.75 115 PHE A O 1
ATOM 908 N N . LYS A 1 116 ? 2.662 11.082 18.409 1.00 80.00 116 LYS A N 1
ATOM 909 C CA . LYS A 1 116 ? 2.609 10.283 19.635 1.00 80.00 116 LYS A CA 1
ATOM 910 C C . LYS A 1 116 ? 1.323 9.465 19.668 1.00 80.00 116 LYS A C 1
ATOM 912 O O . LYS A 1 116 ? 0.280 9.975 20.067 1.00 80.00 116 LYS A O 1
ATOM 917 N N . LEU A 1 117 ? 1.421 8.179 19.323 1.00 81.06 117 LEU A N 1
ATOM 918 C CA . LEU A 1 117 ? 0.311 7.220 19.449 1.00 81.06 117 LEU A CA 1
ATOM 919 C C . LEU A 1 117 ? -0.282 7.168 20.866 1.00 81.06 117 LEU A C 1
ATOM 921 O O . LEU A 1 117 ? -1.467 6.886 21.034 1.00 81.06 117 LEU A O 1
ATOM 925 N N . ASP A 1 118 ? 0.517 7.477 21.889 1.00 72.31 118 ASP A N 1
ATOM 926 C CA . ASP A 1 118 ? 0.084 7.471 23.288 1.00 72.31 118 ASP A CA 1
ATOM 927 C C . ASP A 1 118 ? -1.086 8.422 23.553 1.00 72.31 118 ASP A C 1
ATOM 929 O O . ASP A 1 118 ? -1.932 8.115 24.394 1.00 72.31 118 ASP A O 1
ATOM 933 N N . GLN A 1 119 ? -1.175 9.518 22.794 1.00 66.94 119 GLN A N 1
ATOM 934 C CA . GLN A 1 119 ? -2.236 10.520 22.907 1.00 66.94 119 GLN A CA 1
ATOM 935 C C . GLN A 1 119 ? -3.564 10.062 22.289 1.00 66.94 119 GLN A C 1
ATOM 937 O O . GLN A 1 119 ? -4.595 10.671 22.549 1.00 66.94 119 GLN A O 1
ATOM 942 N N . MET A 1 120 ? -3.567 8.982 21.503 1.00 74.25 120 MET A N 1
ATOM 943 C CA . MET A 1 120 ? -4.778 8.479 20.865 1.00 74.25 120 MET A CA 1
ATOM 944 C C . MET A 1 120 ? -5.606 7.630 21.834 1.00 74.25 120 MET A C 1
ATOM 946 O O . MET A 1 120 ? -5.075 6.748 22.523 1.00 74.25 120 MET A O 1
ATOM 950 N N . THR A 1 121 ? -6.920 7.851 21.866 1.00 72.00 121 THR A N 1
ATOM 951 C CA . THR A 1 121 ? -7.831 6.975 22.608 1.00 72.00 121 THR A CA 1
ATOM 952 C C . THR A 1 121 ? -7.894 5.599 21.942 1.00 72.00 121 THR A C 1
ATOM 954 O O . THR A 1 121 ? -7.991 5.472 20.725 1.00 72.00 121 THR A O 1
ATOM 957 N N . THR A 1 122 ? -7.803 4.541 22.748 1.00 70.88 122 THR A N 1
ATOM 958 C CA . THR A 1 122 ? -7.867 3.145 22.273 1.00 70.88 122 THR A CA 1
ATOM 959 C C . THR A 1 122 ? -9.097 2.407 22.779 1.00 70.88 122 THR A C 1
ATOM 961 O O . THR A 1 122 ? -9.164 1.184 22.661 1.00 70.88 122 THR A O 1
ATOM 964 N N . ASN A 1 123 ? -10.035 3.122 23.397 1.00 80.81 123 ASN A N 1
ATOM 965 C CA . ASN A 1 123 ? -11.304 2.545 23.821 1.00 80.81 123 ASN A CA 1
ATOM 966 C C . ASN A 1 123 ? -12.056 2.079 22.587 1.00 80.81 123 ASN A C 1
ATOM 968 O O . ASN A 1 123 ? -12.061 2.782 21.582 1.00 80.81 123 ASN A O 1
ATOM 972 N N . ASP A 1 124 ? -12.662 0.901 22.661 1.00 84.25 124 ASP A N 1
ATOM 973 C CA . ASP A 1 124 ? -13.383 0.382 21.512 1.00 84.25 124 ASP A CA 1
ATOM 974 C C . ASP A 1 124 ? -14.584 1.294 21.226 1.00 84.25 124 ASP A C 1
ATOM 976 O O . ASP A 1 124 ? -15.348 1.579 22.159 1.00 84.25 124 ASP A O 1
ATOM 980 N N . PRO A 1 125 ? -14.724 1.795 19.982 1.00 90.25 125 PRO A N 1
ATOM 981 C CA . PRO A 1 125 ? -15.802 2.707 19.632 1.00 90.25 125 PRO A CA 1
ATOM 982 C C . PRO A 1 125 ? -17.157 2.114 20.004 1.00 90.25 125 PRO A C 1
ATOM 984 O O . PRO A 1 125 ? -17.401 0.930 19.777 1.00 90.25 125 PRO A O 1
ATOM 987 N N . GLN A 1 126 ? -18.037 2.934 20.573 1.00 93.00 126 GLN A N 1
ATOM 988 C CA . GLN A 1 126 ? -19.390 2.524 20.937 1.00 93.00 126 GLN A CA 1
ATOM 989 C C . GLN A 1 126 ? -20.382 3.049 19.909 1.00 93.00 126 GLN A C 1
ATOM 991 O O . GLN A 1 126 ? -20.268 4.186 19.453 1.00 93.00 126 GLN A O 1
ATOM 996 N N . LEU A 1 127 ? -21.346 2.213 19.528 1.00 94.44 127 LEU A N 1
ATOM 997 C CA . LEU A 1 127 ? -22.379 2.582 18.567 1.00 94.44 127 LEU A CA 1
ATOM 998 C C . LEU A 1 127 ? -23.152 3.816 19.059 1.00 94.44 127 LEU A C 1
ATOM 1000 O O . LEU A 1 127 ? -23.650 3.835 20.181 1.00 94.44 127 LEU A O 1
ATOM 1004 N N . GLY A 1 128 ? -23.275 4.826 18.201 1.00 93.69 128 GLY A N 1
ATOM 1005 C CA . GLY A 1 128 ? -23.976 6.074 18.497 1.00 93.69 128 GLY A CA 1
ATOM 1006 C C . GLY A 1 128 ? -23.121 7.154 19.166 1.00 93.69 128 GLY A C 1
ATOM 1007 O O . GLY A 1 128 ? -23.619 8.259 19.380 1.00 93.69 128 GLY A O 1
ATOM 1008 N N . GLU A 1 129 ? -21.850 6.880 19.462 1.00 94.19 129 GLU A N 1
ATOM 1009 C CA . GLU A 1 129 ? -20.924 7.854 20.048 1.00 94.19 129 GLU A CA 1
ATOM 1010 C C . GLU A 1 129 ? -19.968 8.451 19.009 1.00 94.19 129 GLU A C 1
ATOM 1012 O O . GLU A 1 129 ? -19.812 7.942 17.900 1.00 94.19 129 GLU A O 1
ATOM 1017 N N . TYR A 1 130 ? -19.298 9.542 19.377 1.00 92.19 130 TYR A N 1
ATOM 1018 C CA . TYR A 1 130 ? -18.191 10.095 18.603 1.00 92.19 130 TYR A CA 1
ATOM 1019 C C . TYR A 1 130 ? -16.868 9.713 19.253 1.00 92.19 130 TYR A C 1
ATOM 1021 O O . TYR A 1 130 ? -16.733 9.772 20.474 1.00 92.19 130 TYR A O 1
ATOM 1029 N N . PHE A 1 131 ? -15.868 9.402 18.437 1.00 91.06 131 PHE A N 1
ATOM 1030 C CA . PHE A 1 131 ? -14.503 9.191 18.903 1.00 91.06 131 PHE A CA 1
ATOM 1031 C C . PHE A 1 131 ? -13.514 9.998 18.071 1.00 91.06 131 PHE A C 1
ATOM 1033 O O . PHE A 1 131 ? -13.721 10.253 16.885 1.00 91.06 131 PHE A O 1
ATOM 1040 N N . GLU A 1 132 ? -12.439 10.430 18.718 1.00 91.25 132 GLU A N 1
ATOM 1041 C CA . GLU A 1 132 ? -11.404 11.235 18.087 1.00 91.25 132 GLU A CA 1
ATOM 1042 C C . GLU A 1 132 ? -10.420 10.351 17.310 1.00 91.25 132 GLU A C 1
ATOM 1044 O O . GLU A 1 132 ? -9.907 9.352 17.825 1.00 91.25 132 GLU A O 1
ATOM 1049 N N . VAL A 1 133 ? -10.120 10.747 16.075 1.00 91.38 133 VAL A N 1
ATOM 1050 C CA . VAL A 1 133 ? -9.097 10.132 15.229 1.00 91.38 133 VAL A CA 1
ATOM 1051 C C . VAL A 1 133 ? -8.011 11.163 14.934 1.00 91.38 133 VAL A C 1
ATOM 1053 O O . VAL A 1 133 ? -8.228 12.103 14.172 1.00 91.38 133 VAL A O 1
ATOM 1056 N N . CYS A 1 134 ? -6.836 10.977 15.534 1.00 90.75 134 CYS A N 1
ATOM 1057 C CA . CYS A 1 134 ? -5.673 11.855 15.381 1.00 90.75 134 CYS A CA 1
ATOM 1058 C C . CYS A 1 134 ? -4.704 11.367 14.291 1.00 90.75 134 CYS A C 1
ATOM 1060 O O . CYS A 1 134 ? -4.726 10.199 13.892 1.00 90.75 134 CYS A O 1
ATOM 1062 N N . GLY A 1 135 ? -3.785 12.240 13.867 1.00 90.50 135 GLY A N 1
ATOM 1063 C CA . GLY A 1 135 ? -2.690 11.877 12.958 1.00 90.50 135 GLY A CA 1
ATOM 1064 C C . GLY A 1 135 ? -3.140 11.667 11.515 1.00 90.50 135 GLY A C 1
ATOM 1065 O O . GLY A 1 135 ? -2.567 10.852 10.795 1.00 90.50 135 GLY A O 1
ATOM 1066 N N . LEU A 1 136 ? -4.195 12.357 11.083 1.00 91.62 136 LEU A N 1
ATOM 1067 C CA . LEU A 1 136 ? -4.681 12.247 9.705 1.00 91.62 136 LEU A CA 1
ATOM 1068 C C . LEU A 1 136 ? -3.691 12.852 8.701 1.00 91.62 136 LEU A C 1
ATOM 1070 O O . LEU A 1 136 ? -3.566 12.361 7.584 1.00 91.62 136 LEU A O 1
ATOM 1074 N N . ASP A 1 137 ? -2.940 13.866 9.119 1.00 89.50 137 ASP A N 1
ATOM 1075 C CA . ASP A 1 137 ? -1.799 14.447 8.405 1.00 89.50 137 ASP A CA 1
ATOM 1076 C C . ASP A 1 137 ? -0.635 13.463 8.252 1.00 89.50 137 ASP A C 1
ATOM 1078 O O . ASP A 1 137 ? 0.007 13.354 7.201 1.00 89.50 137 ASP A O 1
ATOM 1082 N N . VAL A 1 138 ? -0.390 12.672 9.294 1.00 91.06 138 VAL A N 1
ATOM 1083 C CA . VAL A 1 138 ? 0.574 11.573 9.254 1.00 91.06 138 VAL A CA 1
ATOM 1084 C C . VAL A 1 138 ? 0.134 10.556 8.207 1.00 91.06 138 VAL A C 1
ATOM 1086 O O . VAL A 1 138 ? 0.916 10.239 7.314 1.00 91.06 138 VAL A O 1
ATOM 1089 N N . ALA A 1 139 ? -1.132 10.140 8.238 1.00 91.38 139 ALA A N 1
ATOM 1090 C CA . ALA A 1 139 ? -1.711 9.222 7.261 1.00 91.38 139 ALA A CA 1
ATOM 1091 C C . ALA A 1 139 ? -1.788 9.793 5.829 1.00 91.38 139 ALA A C 1
ATOM 1093 O O . ALA A 1 139 ? -1.987 9.042 4.879 1.00 91.38 139 ALA A O 1
ATOM 1094 N N . GLY A 1 140 ? -1.639 11.108 5.642 1.00 90.00 140 GLY A N 1
ATOM 1095 C CA . GLY A 1 140 ? -1.867 11.768 4.351 1.00 90.00 140 GLY A CA 1
ATOM 1096 C C . GLY A 1 140 ? -3.344 11.924 3.982 1.00 90.00 140 GLY A C 1
ATOM 1097 O O . GLY A 1 140 ? -3.650 12.267 2.846 1.00 90.00 140 GLY A O 1
ATOM 1098 N N . LEU A 1 141 ? -4.249 11.695 4.935 1.00 89.69 141 LEU A N 1
ATOM 1099 C CA . LEU A 1 141 ? -5.696 11.881 4.796 1.00 89.69 141 LEU A CA 1
ATOM 1100 C C . LEU A 1 141 ? -6.126 13.338 5.017 1.00 89.69 141 LEU A C 1
ATOM 1102 O O . LEU A 1 141 ? -7.274 13.692 4.755 1.00 89.69 141 LEU A O 1
ATOM 1106 N N . ASN A 1 142 ? -5.216 14.168 5.521 1.00 86.50 142 ASN A N 1
ATOM 1107 C CA . ASN A 1 142 ? -5.392 15.599 5.713 1.00 86.50 142 ASN A CA 1
ATOM 1108 C C . ASN A 1 142 ? -4.063 16.324 5.429 1.00 86.50 142 ASN A C 1
ATOM 1110 O O . ASN A 1 142 ? -2.997 15.716 5.515 1.00 86.50 142 ASN A O 1
ATOM 1114 N N . GLU A 1 143 ? -4.116 17.604 5.070 1.00 77.56 143 GLU A N 1
ATOM 1115 C CA . GLU A 1 143 ? -2.924 18.423 4.803 1.00 77.56 143 GLU A CA 1
ATOM 1116 C C . GLU A 1 143 ? -2.484 19.238 6.032 1.00 77.56 143 GLU A C 1
ATOM 1118 O O . GLU A 1 143 ? -1.314 19.605 6.134 1.00 77.56 143 GLU A O 1
ATOM 1123 N N . GLU A 1 144 ? -3.389 19.503 6.979 1.00 78.62 144 GLU A N 1
ATOM 1124 C CA . GLU A 1 144 ? -3.102 20.337 8.151 1.00 78.62 144 GLU A CA 1
ATOM 1125 C C . GLU A 1 144 ? -2.428 19.546 9.289 1.00 78.62 144 GLU A C 1
ATOM 1127 O O . GLU A 1 144 ? -3.021 18.587 9.794 1.00 78.62 144 GLU A O 1
ATOM 1132 N N . PRO A 1 145 ? -1.222 19.947 9.745 1.00 74.25 145 PRO A N 1
ATOM 1133 C CA . PRO A 1 145 ? -0.511 19.249 10.811 1.00 74.25 145 PRO A CA 1
ATOM 1134 C C . PRO A 1 145 ? -1.272 19.221 12.136 1.00 74.25 145 PRO A C 1
ATOM 1136 O O . PRO A 1 145 ? -1.831 20.231 12.564 1.00 74.25 145 PRO A O 1
ATOM 1139 N N . GLY A 1 146 ? -1.230 18.079 12.827 1.00 70.62 146 GLY A N 1
ATOM 1140 C CA . GLY A 1 146 ? -1.846 17.931 14.152 1.00 70.62 146 GLY A CA 1
ATOM 1141 C C . GLY A 1 146 ? -3.376 17.914 14.145 1.00 70.62 146 GLY A C 1
ATOM 1142 O O . GLY A 1 146 ? -3.986 18.020 15.208 1.00 70.62 146 GLY A O 1
ATOM 1143 N N . ASN A 1 147 ? -3.997 17.773 12.973 1.00 76.06 147 ASN A N 1
ATOM 1144 C CA . ASN A 1 147 ? -5.445 17.728 12.851 1.00 76.06 147 ASN A CA 1
ATOM 1145 C C . ASN A 1 147 ? -5.995 16.374 13.347 1.00 76.06 147 ASN A C 1
ATOM 1147 O O . ASN A 1 147 ? -5.471 15.296 13.027 1.00 76.06 147 ASN A O 1
ATOM 1151 N N . SER A 1 148 ? -7.063 16.441 14.137 1.00 84.50 148 SER A N 1
ATOM 1152 C CA . SER A 1 148 ? -7.882 15.304 14.538 1.00 84.50 148 SER A CA 1
ATOM 1153 C C . SER A 1 148 ? -9.311 15.502 14.043 1.00 84.50 148 SER A C 1
ATOM 1155 O O . SER A 1 148 ? -9.795 16.625 13.909 1.00 84.50 148 SER A O 1
ATOM 1157 N N . CYS A 1 149 ? -10.010 14.408 13.746 1.00 88.06 149 CYS A N 1
ATOM 1158 C CA . CYS A 1 149 ? -11.433 14.472 13.431 1.00 88.06 149 CYS A CA 1
ATOM 1159 C C . CYS A 1 149 ? -12.252 13.696 14.456 1.00 88.06 149 CYS A C 1
ATOM 1161 O O . CYS A 1 149 ? -11.855 12.612 14.884 1.00 88.06 149 CYS A O 1
ATOM 1163 N N . MET A 1 150 ? -13.437 14.204 14.782 1.00 90.94 150 MET A N 1
ATOM 1164 C CA . MET A 1 150 ? -14.445 13.414 15.481 1.00 90.94 150 MET A CA 1
ATOM 1165 C C . MET A 1 150 ? -15.175 12.542 14.462 1.00 90.94 150 MET A C 1
ATOM 1167 O O . MET A 1 150 ? -15.856 13.056 13.573 1.00 90.94 150 MET A O 1
ATOM 1171 N N . LEU A 1 151 ? -15.032 11.226 14.584 1.00 90.69 151 LEU A N 1
ATOM 1172 C CA . LEU A 1 151 ? -15.733 10.257 13.756 1.00 90.69 151 LEU A CA 1
ATOM 1173 C C . LEU A 1 151 ? -16.951 9.729 14.516 1.00 90.69 151 LEU A C 1
ATOM 1175 O O . LEU A 1 151 ? -16.830 9.246 15.641 1.00 90.69 151 LEU A O 1
ATOM 1179 N N . TYR A 1 152 ? -18.128 9.825 13.899 1.00 92.25 152 TYR A N 1
ATOM 1180 C CA . TYR A 1 152 ? -19.343 9.217 14.434 1.00 92.25 152 TYR A CA 1
ATOM 1181 C C . TYR A 1 152 ? -19.300 7.697 14.247 1.00 92.25 152 TYR A C 1
ATOM 1183 O O . TYR A 1 152 ? -19.083 7.193 13.141 1.00 92.25 152 TYR A O 1
ATOM 1191 N N . CYS A 1 153 ? -19.510 6.960 15.329 1.00 93.25 153 CYS A N 1
ATOM 1192 C CA . CYS A 1 153 ? -19.506 5.511 15.342 1.00 93.25 153 CYS A CA 1
ATOM 1193 C C . CYS A 1 153 ? -20.888 4.972 14.968 1.00 93.25 153 CYS A C 1
ATOM 1195 O O . CYS A 1 153 ? -21.794 4.871 15.795 1.00 93.25 153 CYS A O 1
ATOM 1197 N N . ARG A 1 154 ? -21.047 4.612 13.696 1.00 92.56 154 ARG A N 1
ATOM 1198 C CA . ARG A 1 154 ? -22.233 3.920 13.177 1.00 92.56 154 ARG A CA 1
ATOM 1199 C C . ARG A 1 154 ? -22.012 2.408 13.142 1.00 92.56 154 ARG A C 1
ATOM 1201 O O . ARG A 1 154 ? -20.887 1.938 13.303 1.00 92.56 154 ARG A O 1
ATOM 1208 N N . GLN A 1 155 ? -23.069 1.653 12.851 1.00 94.06 155 GLN A N 1
ATOM 1209 C CA . GLN A 1 155 ? -22.986 0.193 12.756 1.00 94.06 155 GLN A CA 1
ATOM 1210 C C . GLN A 1 155 ? -21.922 -0.252 11.740 1.00 94.06 155 GLN A C 1
ATOM 1212 O O . GLN A 1 155 ? -21.077 -1.074 12.063 1.00 94.06 155 GLN A O 1
ATOM 1217 N N . ASP A 1 156 ? -21.867 0.392 10.571 1.00 93.31 156 ASP A N 1
ATOM 1218 C CA . ASP A 1 156 ? -20.858 0.113 9.538 1.00 93.31 156 ASP A CA 1
ATOM 1219 C C . ASP A 1 156 ? -19.411 0.378 10.016 1.00 93.31 156 ASP A C 1
ATOM 1221 O O . ASP A 1 156 ? -18.490 -0.317 9.598 1.00 93.31 156 ASP A O 1
ATOM 1225 N N . THR A 1 157 ? -19.193 1.323 10.945 1.00 94.25 157 THR A N 1
ATOM 1226 C CA . THR A 1 157 ? -17.878 1.555 11.578 1.00 94.25 157 THR A CA 1
ATOM 1227 C C . THR A 1 157 ? -17.484 0.370 12.458 1.00 94.25 157 THR A C 1
ATOM 1229 O O . THR A 1 157 ? -16.349 -0.100 12.388 1.00 94.25 157 THR A O 1
ATOM 1232 N N . ILE A 1 158 ? -18.423 -0.127 13.270 1.00 95.25 158 ILE A N 1
ATOM 1233 C CA . ILE A 1 158 ? -18.226 -1.314 14.113 1.00 95.25 158 ILE A CA 1
ATOM 1234 C C . ILE A 1 158 ? -17.965 -2.545 13.244 1.00 95.25 158 ILE A C 1
ATOM 1236 O O . ILE A 1 158 ? -17.021 -3.291 13.505 1.00 95.25 158 ILE A O 1
ATOM 1240 N N . ASP A 1 159 ? -18.756 -2.726 12.189 1.00 96.19 159 ASP A N 1
ATOM 1241 C CA . ASP A 1 159 ? -18.638 -3.861 11.278 1.00 96.19 159 ASP A CA 1
ATOM 1242 C C . ASP A 1 159 ? -17.304 -3.835 10.523 1.00 96.19 159 ASP A C 1
ATOM 1244 O O . ASP A 1 159 ? -16.664 -4.877 10.384 1.00 96.19 159 ASP A O 1
ATOM 1248 N N . LEU A 1 160 ? -16.835 -2.654 10.102 1.00 96.81 160 LEU A N 1
ATOM 1249 C CA . LEU A 1 160 ? -15.525 -2.488 9.470 1.00 96.81 160 LEU A CA 1
ATOM 1250 C C . LEU A 1 160 ? -14.384 -2.831 10.435 1.00 96.81 160 LEU A C 1
ATOM 1252 O O . LEU A 1 160 ? -13.480 -3.585 10.076 1.00 96.81 160 LEU A O 1
ATOM 1256 N N . ILE A 1 161 ? -14.423 -2.309 11.665 1.00 96.31 161 ILE A N 1
ATOM 1257 C CA . ILE A 1 161 ? -13.416 -2.614 12.694 1.00 96.31 161 ILE A CA 1
ATOM 1258 C C . ILE A 1 161 ? -13.390 -4.115 12.985 1.00 96.31 161 ILE A C 1
ATOM 1260 O O . ILE A 1 161 ? -12.315 -4.710 13.037 1.00 96.31 161 ILE A O 1
ATOM 1264 N N . LYS A 1 162 ? -14.564 -4.737 13.118 1.00 96.69 162 LYS A N 1
ATOM 1265 C CA . LYS A 1 162 ? -14.683 -6.177 13.332 1.00 96.69 162 LYS A CA 1
ATOM 1266 C C . LYS A 1 162 ? -14.127 -6.970 12.151 1.00 96.69 162 LYS A C 1
ATOM 1268 O O . LYS A 1 162 ? -13.370 -7.907 12.360 1.00 96.69 162 LYS A O 1
ATOM 1273 N N . ALA A 1 163 ? -14.446 -6.584 10.917 1.00 97.19 163 ALA A N 1
ATOM 1274 C CA . ALA A 1 163 ? -13.927 -7.251 9.725 1.00 97.19 163 ALA A CA 1
ATOM 1275 C C . ALA A 1 163 ? -12.394 -7.153 9.621 1.00 97.19 163 ALA A C 1
ATOM 1277 O O . ALA A 1 163 ? -11.747 -8.105 9.185 1.00 97.19 163 ALA A O 1
ATOM 1278 N N . LEU A 1 164 ? -11.819 -6.024 10.044 1.00 97.44 164 LEU A N 1
ATOM 1279 C CA . LEU A 1 164 ? -10.373 -5.834 10.162 1.00 97.44 164 LEU A CA 1
ATOM 1280 C C . LEU A 1 164 ? -9.756 -6.690 11.281 1.00 97.44 164 LEU A C 1
ATOM 1282 O O . LEU A 1 164 ? -8.673 -7.235 11.091 1.00 97.44 164 LEU A O 1
ATOM 1286 N N . ASP A 1 165 ? -10.420 -6.834 12.429 1.00 95.88 165 ASP A N 1
ATOM 1287 C CA . ASP A 1 165 ? -9.957 -7.705 13.521 1.00 95.88 165 ASP A CA 1
ATOM 1288 C C . ASP A 1 165 ? -10.055 -9.202 13.149 1.00 95.88 165 ASP A C 1
ATOM 1290 O O . ASP A 1 165 ? -9.153 -9.978 13.464 1.00 95.88 165 ASP A O 1
ATOM 1294 N N . ASP A 1 166 ? -11.107 -9.595 12.425 1.00 95.19 166 ASP A N 1
ATOM 1295 C CA . ASP A 1 166 ? -11.392 -10.981 12.026 1.00 95.19 166 ASP A CA 1
ATOM 1296 C C . ASP A 1 166 ? -10.619 -11.426 10.763 1.00 95.19 166 ASP A C 1
ATOM 1298 O O . ASP A 1 166 ? -10.688 -12.597 10.362 1.00 95.19 166 ASP A O 1
ATOM 1302 N N . MET A 1 167 ? -9.886 -10.523 10.096 1.00 93.88 167 MET A N 1
ATOM 1303 C CA . MET A 1 167 ? -9.196 -10.859 8.848 1.00 93.88 167 MET A CA 1
ATOM 1304 C C . MET A 1 167 ? -8.099 -11.909 9.073 1.00 93.88 167 MET A C 1
ATOM 1306 O O . MET A 1 167 ? -7.216 -11.770 9.923 1.00 93.88 167 MET A O 1
ATOM 1310 N N . LYS A 1 168 ? -8.099 -12.957 8.243 1.00 88.94 168 LYS A N 1
ATOM 1311 C CA . LYS A 1 168 ? -7.084 -14.018 8.320 1.00 88.94 168 LYS A CA 1
ATOM 1312 C C . LYS A 1 168 ? -5.756 -13.576 7.716 1.00 88.94 168 LYS A C 1
ATOM 1314 O O . LYS A 1 168 ? -4.733 -13.582 8.391 1.00 88.94 168 LYS A O 1
ATOM 1319 N N . ARG A 1 169 ? -5.780 -13.228 6.427 1.00 90.12 169 ARG A N 1
ATOM 1320 C CA . ARG A 1 169 ? -4.586 -12.844 5.653 1.00 90.12 169 ARG A CA 1
ATOM 1321 C C . ARG A 1 169 ? -4.707 -11.469 5.040 1.00 90.12 169 ARG A C 1
ATOM 1323 O O . ARG A 1 169 ? -3.732 -10.732 5.002 1.00 90.12 169 ARG A O 1
ATOM 1330 N N . GLY A 1 170 ? -5.893 -11.094 4.593 1.00 93.31 170 GLY A N 1
ATOM 1331 C CA . GLY A 1 170 ? -6.117 -9.724 4.197 1.00 93.31 170 GLY A CA 1
ATOM 1332 C C . GLY A 1 170 ? -7.563 -9.417 3.902 1.00 93.31 170 GLY A C 1
ATOM 1333 O O . GLY A 1 170 ? -8.411 -10.308 3.932 1.00 93.31 170 GLY A O 1
ATOM 1334 N N . ILE A 1 171 ? -7.818 -8.147 3.626 1.00 95.06 171 ILE A N 1
ATOM 1335 C CA . ILE A 1 171 ? -9.148 -7.630 3.343 1.00 95.06 171 ILE A CA 1
ATOM 1336 C C . ILE A 1 171 ? -9.085 -6.525 2.291 1.00 95.06 171 ILE A C 1
ATOM 1338 O O . ILE A 1 171 ? -8.204 -5.662 2.320 1.00 95.06 171 ILE A O 1
ATOM 1342 N N . ARG A 1 172 ? -10.041 -6.543 1.361 1.00 94.19 172 ARG A N 1
ATOM 1343 C CA . ARG A 1 172 ? -10.318 -5.422 0.457 1.00 94.19 172 ARG A CA 1
ATOM 1344 C C . ARG A 1 172 ? -11.544 -4.666 0.936 1.00 94.19 172 ARG A C 1
ATOM 1346 O O . ARG A 1 172 ? -12.624 -5.241 1.057 1.00 94.19 172 ARG A O 1
ATOM 1353 N N . ILE A 1 173 ? -11.373 -3.378 1.188 1.00 95.19 173 ILE A N 1
ATOM 1354 C CA . ILE A 1 173 ? -12.395 -2.468 1.688 1.00 95.19 173 ILE A CA 1
ATOM 1355 C C . ILE A 1 173 ? -12.785 -1.525 0.554 1.00 95.19 173 ILE A C 1
ATOM 1357 O O . ILE A 1 173 ? -12.000 -0.678 0.135 1.00 95.19 173 ILE A O 1
ATOM 1361 N N . ASN A 1 174 ? -14.023 -1.642 0.089 1.00 93.19 174 ASN A N 1
ATOM 1362 C CA . ASN A 1 174 ? -14.587 -0.789 -0.951 1.00 93.19 174 ASN A CA 1
ATOM 1363 C C . ASN A 1 174 ? -15.748 0.034 -0.400 1.00 93.19 174 ASN A C 1
ATOM 1365 O O . ASN A 1 174 ? -16.363 -0.328 0.595 1.00 93.19 174 ASN A O 1
ATOM 1369 N N . GLY A 1 175 ? -16.068 1.153 -1.037 1.00 91.25 175 GLY A N 1
ATOM 1370 C CA . GLY A 1 175 ? -17.256 1.938 -0.694 1.00 91.25 175 GLY A CA 1
ATOM 1371 C C . GLY A 1 175 ? -17.167 3.370 -1.210 1.00 91.25 175 GLY A C 1
ATOM 1372 O O . GLY A 1 175 ? -16.091 3.791 -1.653 1.00 91.25 175 GLY A O 1
ATOM 1373 N N . PRO A 1 176 ? -18.260 4.145 -1.172 1.00 90.19 176 PRO A N 1
ATOM 1374 C CA . PRO A 1 176 ? -18.270 5.505 -1.700 1.00 90.19 176 PRO A CA 1
ATOM 1375 C C . PRO A 1 176 ? -17.223 6.411 -1.019 1.00 90.19 176 PRO A C 1
ATOM 1377 O O . PRO A 1 176 ? -16.808 6.149 0.118 1.00 90.19 176 PRO A O 1
ATOM 1380 N N . PRO A 1 177 ? -16.746 7.477 -1.681 1.00 88.56 177 PRO A N 1
ATOM 1381 C CA . PRO A 1 177 ? -15.946 8.507 -1.023 1.00 88.56 177 PRO A CA 1
ATOM 1382 C C . PRO A 1 177 ? -16.700 9.132 0.164 1.00 88.56 177 PRO A C 1
ATOM 1384 O O . PRO A 1 177 ? -17.919 9.261 0.125 1.00 88.56 177 PRO A O 1
ATOM 1387 N N . GLY A 1 178 ? -15.984 9.518 1.225 1.00 87.88 178 GLY A N 1
ATOM 1388 C CA . GLY A 1 178 ? -16.570 10.237 2.370 1.00 87.88 178 GLY A CA 1
ATOM 1389 C C . GLY A 1 178 ? -17.312 9.386 3.412 1.00 87.88 178 GLY A C 1
ATOM 1390 O O . GLY A 1 178 ? -17.790 9.926 4.404 1.00 87.88 178 GLY A O 1
ATOM 1391 N N . VAL A 1 179 ? -17.377 8.060 3.253 1.00 91.44 179 VAL A N 1
ATOM 1392 C CA . VAL A 1 179 ? -18.042 7.165 4.231 1.00 91.44 179 VAL A CA 1
ATOM 1393 C C . VAL A 1 179 ? -17.157 6.770 5.426 1.00 91.44 179 VAL A C 1
ATOM 1395 O O . VAL A 1 179 ? -17.560 5.968 6.255 1.00 91.44 179 VAL A O 1
ATOM 1398 N N . GLY A 1 180 ? -15.933 7.307 5.517 1.00 92.50 180 GLY A N 1
ATOM 1399 C CA . GLY A 1 180 ? -15.044 7.105 6.671 1.00 92.50 180 GLY A CA 1
ATOM 1400 C C . GLY A 1 180 ? -14.138 5.865 6.633 1.00 92.50 180 GLY A C 1
ATOM 1401 O O . GLY A 1 180 ? -13.526 5.548 7.648 1.00 92.50 180 GLY A O 1
ATOM 1402 N N . LYS A 1 181 ? -13.996 5.178 5.489 1.00 94.38 181 LYS A N 1
ATOM 1403 C CA . LYS A 1 181 ? -13.180 3.945 5.348 1.00 94.38 181 LYS A CA 1
ATOM 1404 C C . LYS A 1 181 ? -11.727 4.127 5.796 1.00 94.38 181 LYS A C 1
ATOM 1406 O O . LYS A 1 181 ? -11.253 3.416 6.679 1.00 94.38 181 LYS A O 1
ATOM 1411 N N . SER A 1 182 ? -11.042 5.101 5.197 1.00 95.19 182 SER A N 1
ATOM 1412 C CA . SER A 1 182 ? -9.626 5.390 5.436 1.00 95.19 182 SER A CA 1
ATOM 1413 C C . SER A 1 182 ? -9.396 5.857 6.870 1.00 95.19 182 SER A C 1
ATOM 1415 O O . SER A 1 182 ? -8.529 5.333 7.557 1.00 95.19 182 SER A O 1
ATOM 1417 N N . THR A 1 183 ? -10.249 6.761 7.362 1.00 94.81 183 THR A N 1
ATOM 1418 C CA . THR A 1 183 ? -10.220 7.270 8.740 1.00 94.81 183 THR A CA 1
ATOM 1419 C C . THR A 1 183 ? -10.422 6.157 9.772 1.00 94.81 183 THR A C 1
ATOM 1421 O O . THR A 1 183 ? -9.664 6.067 10.734 1.00 94.81 183 THR A O 1
ATOM 1424 N N . THR A 1 184 ? -11.402 5.274 9.560 1.00 95.75 184 THR A N 1
ATOM 1425 C CA . THR A 1 184 ? -11.672 4.133 10.454 1.00 95.75 184 THR A CA 1
ATOM 1426 C C . THR A 1 184 ? -10.524 3.126 10.434 1.00 95.75 184 THR A C 1
ATOM 1428 O O . THR A 1 184 ? -10.107 2.639 11.481 1.00 95.75 184 THR A O 1
ATOM 1431 N N . SER A 1 185 ? -9.970 2.841 9.253 1.00 96.94 185 SER A N 1
ATOM 1432 C CA . SER A 1 185 ? -8.851 1.902 9.105 1.00 96.94 185 SER A CA 1
ATOM 1433 C C . SER A 1 185 ? -7.567 2.448 9.732 1.00 96.94 185 SER A C 1
ATOM 1435 O O . SER A 1 185 ? -6.853 1.713 10.411 1.00 96.94 185 SER A O 1
ATOM 1437 N N . TRP A 1 186 ? -7.309 3.751 9.583 1.00 95.75 186 TRP A N 1
ATOM 1438 C CA . TRP A 1 186 ? -6.214 4.442 10.263 1.00 95.75 186 TRP A CA 1
ATOM 1439 C C . TRP A 1 186 ? -6.356 4.368 11.787 1.00 95.75 186 TRP A C 1
ATOM 1441 O O . TRP A 1 186 ? -5.411 3.997 12.485 1.00 95.75 186 TRP A O 1
ATOM 1451 N N . TYR A 1 187 ? -7.556 4.643 12.307 1.00 95.00 187 TYR A N 1
ATOM 1452 C CA . TYR A 1 187 ? -7.863 4.473 13.727 1.00 95.00 187 TYR A CA 1
ATOM 1453 C C . TYR A 1 187 ? -7.571 3.042 14.207 1.00 95.00 187 TYR A C 1
ATOM 1455 O O . TYR A 1 187 ? -6.853 2.842 15.192 1.00 95.00 187 TYR A O 1
ATOM 1463 N N . TRP A 1 188 ? -8.075 2.042 13.479 1.00 96.00 188 TRP A N 1
ATOM 1464 C CA . TRP A 1 188 ? -7.852 0.631 13.788 1.00 96.00 188 TRP A CA 1
ATOM 1465 C C . TRP A 1 188 ? -6.358 0.280 13.807 1.00 96.00 188 TRP A C 1
ATOM 1467 O O . TRP A 1 188 ? -5.893 -0.372 14.741 1.00 96.00 188 TRP A O 1
ATOM 1477 N N . MET A 1 189 ? -5.575 0.768 12.847 1.00 95.50 189 MET A N 1
ATOM 1478 C CA . MET A 1 189 ? -4.131 0.537 12.793 1.00 95.50 189 MET A CA 1
ATOM 1479 C C . MET A 1 189 ? -3.389 1.105 13.994 1.00 95.50 189 MET A C 1
ATOM 1481 O O . MET A 1 189 ? -2.596 0.402 14.623 1.00 95.50 189 MET A O 1
ATOM 1485 N N . CYS A 1 190 ? -3.659 2.359 14.349 1.00 94.19 190 CYS A N 1
ATOM 1486 C CA . CYS A 1 190 ? -3.063 2.961 15.534 1.00 94.19 190 CYS A CA 1
ATOM 1487 C C . CYS A 1 190 ? -3.383 2.138 16.792 1.00 94.19 190 CYS A C 1
ATOM 1489 O O . CYS A 1 190 ? -2.511 1.909 17.637 1.00 94.19 190 CYS A O 1
ATOM 1491 N N . ARG A 1 191 ? -4.607 1.599 16.879 1.00 93.88 191 ARG A N 1
ATOM 1492 C CA . ARG A 1 191 ? -5.013 0.674 17.942 1.00 93.88 191 ARG A CA 1
ATOM 1493 C C . ARG A 1 191 ? -4.218 -0.639 17.907 1.00 93.88 191 ARG A C 1
ATOM 1495 O O . ARG A 1 191 ? -3.827 -1.105 18.973 1.00 93.88 191 ARG A O 1
ATOM 1502 N N . GLN A 1 192 ? -3.923 -1.211 16.737 1.00 95.00 192 GLN A N 1
ATOM 1503 C CA . GLN A 1 192 ? -3.094 -2.423 16.614 1.00 95.00 192 GLN A CA 1
ATOM 1504 C C . GLN A 1 192 ? -1.656 -2.206 17.101 1.00 95.00 192 GLN A C 1
ATOM 1506 O O . GLN A 1 192 ? -1.115 -3.053 17.816 1.00 95.00 192 GLN A O 1
ATOM 1511 N N . VAL A 1 193 ? -1.042 -1.064 16.779 1.00 94.62 193 VAL A N 1
ATOM 1512 C CA . VAL A 1 193 ? 0.298 -0.729 17.291 1.00 94.62 193 VAL A CA 1
ATOM 1513 C C . VAL A 1 193 ? 0.270 -0.591 18.812 1.00 94.62 193 VAL A C 1
ATOM 1515 O O . VAL A 1 193 ? 1.099 -1.183 19.501 1.00 94.62 193 VAL A O 1
ATOM 1518 N N . LYS A 1 194 ? -0.712 0.143 19.348 1.00 92.00 194 LYS A N 1
ATOM 1519 C CA . LYS A 1 194 ? -0.780 0.467 20.778 1.00 92.00 194 LYS A CA 1
ATOM 1520 C C . LYS A 1 194 ? -1.229 -0.704 21.662 1.00 92.00 194 LYS A C 1
ATOM 1522 O O . LYS A 1 194 ? -0.652 -0.898 22.726 1.00 92.00 194 LYS A O 1
ATOM 1527 N N . LYS A 1 195 ? -2.240 -1.480 21.255 1.00 91.44 195 LYS A N 1
ATOM 1528 C CA . LYS A 1 195 ? -2.772 -2.614 22.041 1.00 91.44 195 LYS A CA 1
ATOM 1529 C C . LYS A 1 195 ? -2.007 -3.917 21.800 1.00 91.44 195 LYS A C 1
ATOM 1531 O O . LYS A 1 195 ? -1.804 -4.676 22.740 1.00 91.44 195 LYS A O 1
ATOM 1536 N N . ASN A 1 196 ? -1.584 -4.172 20.560 1.00 93.06 196 ASN A N 1
ATOM 1537 C CA . ASN A 1 196 ? -1.081 -5.485 20.138 1.00 93.06 196 ASN A CA 1
ATOM 1538 C C . ASN A 1 196 ? 0.400 -5.469 19.729 1.00 93.06 196 ASN A C 1
ATOM 1540 O O . ASN A 1 196 ? 0.900 -6.472 19.220 1.00 93.06 196 ASN A O 1
ATOM 1544 N N . ALA A 1 197 ? 1.092 -4.341 19.935 1.00 93.88 197 ALA A N 1
ATOM 1545 C CA . ALA A 1 197 ? 2.503 -4.142 19.603 1.00 93.88 197 ALA A CA 1
ATOM 1546 C C . ALA A 1 197 ? 2.855 -4.474 18.139 1.00 93.88 197 ALA A C 1
ATOM 1548 O O . ALA A 1 197 ? 3.984 -4.862 17.837 1.00 93.88 197 ALA A O 1
ATOM 1549 N N . LYS A 1 198 ? 1.884 -4.329 17.228 1.00 94.88 198 LYS A N 1
ATOM 1550 C CA . LYS A 1 198 ? 2.071 -4.605 15.802 1.00 94.88 198 LYS A CA 1
ATOM 1551 C C . LYS A 1 198 ? 2.902 -3.516 15.137 1.00 94.88 198 LYS A C 1
ATOM 1553 O O . LYS A 1 198 ? 2.830 -2.342 15.494 1.00 94.88 198 LYS A O 1
ATOM 1558 N N . SER A 1 199 ? 3.666 -3.919 14.138 1.00 95.12 199 SER A N 1
ATOM 1559 C CA . SER A 1 199 ? 4.371 -3.045 13.211 1.00 95.12 199 SER A CA 1
ATOM 1560 C C . SER A 1 199 ? 3.570 -2.918 11.917 1.00 95.12 199 SER A C 1
ATOM 1562 O O . SER A 1 199 ? 3.058 -3.914 11.398 1.00 95.12 199 SER A O 1
ATOM 1564 N N . ILE A 1 200 ? 3.406 -1.695 11.416 1.00 96.50 200 ILE A N 1
ATOM 1565 C CA . ILE A 1 200 ? 2.506 -1.412 10.297 1.00 96.50 200 ILE A CA 1
ATOM 1566 C C . ILE A 1 200 ? 3.184 -0.540 9.250 1.00 96.50 200 ILE A C 1
ATOM 1568 O O . ILE A 1 200 ? 3.848 0.439 9.588 1.00 96.50 200 ILE A O 1
ATOM 1572 N N . LEU A 1 201 ? 2.969 -0.878 7.979 1.00 95.81 201 LEU A N 1
ATOM 1573 C CA . LEU A 1 201 ? 3.273 -0.018 6.840 1.00 95.81 201 LEU A CA 1
ATOM 1574 C C . LEU A 1 201 ? 1.969 0.561 6.279 1.00 95.81 201 LEU A C 1
ATOM 1576 O O . LEU A 1 201 ? 1.142 -0.187 5.766 1.00 95.81 201 LEU A O 1
ATOM 1580 N N . TRP A 1 202 ? 1.790 1.875 6.373 1.00 96.38 202 TRP A N 1
ATOM 1581 C CA . TRP A 1 202 ? 0.694 2.621 5.757 1.00 96.38 202 TRP A CA 1
ATOM 1582 C C . TRP A 1 202 ? 1.159 3.262 4.456 1.00 96.38 202 TRP A C 1
ATOM 1584 O O . TRP A 1 202 ? 2.174 3.958 4.438 1.00 96.38 202 TRP A O 1
ATOM 1594 N N . ILE A 1 203 ? 0.408 3.062 3.381 1.00 93.94 203 ILE A N 1
ATOM 1595 C CA . ILE A 1 203 ? 0.710 3.594 2.056 1.00 93.94 203 ILE A CA 1
ATOM 1596 C C . ILE A 1 203 ? -0.524 4.351 1.579 1.00 93.94 203 ILE A C 1
ATOM 1598 O O . ILE A 1 203 ? -1.532 3.736 1.249 1.00 93.94 203 ILE A O 1
ATOM 1602 N N . HIS A 1 204 ? -0.455 5.676 1.517 1.00 92.31 204 HIS A N 1
ATOM 1603 C CA . HIS A 1 204 ? -1.526 6.486 0.946 1.00 92.31 204 HIS A CA 1
ATOM 1604 C C . HIS A 1 204 ? -1.163 6.914 -0.477 1.00 92.31 204 HIS A C 1
ATOM 1606 O O . HIS A 1 204 ? -0.215 7.680 -0.689 1.00 92.31 204 HIS A O 1
ATOM 1612 N N . VAL A 1 205 ? -1.925 6.421 -1.451 1.00 86.88 205 VAL A N 1
ATOM 1613 C CA . VAL A 1 205 ? -1.834 6.794 -2.866 1.00 86.88 205 VAL A CA 1
ATOM 1614 C C . VAL A 1 205 ? -2.902 7.851 -3.172 1.00 86.88 205 VAL A C 1
ATOM 1616 O O . VAL A 1 205 ? -4.012 7.563 -3.612 1.00 86.88 205 VAL A O 1
ATOM 1619 N N . ALA A 1 206 ? -2.591 9.117 -2.881 1.00 71.50 206 ALA A N 1
ATOM 1620 C CA . ALA A 1 206 ? -3.433 10.246 -3.285 1.00 71.50 206 ALA A CA 1
ATOM 1621 C C . ALA A 1 206 ? -3.377 10.457 -4.814 1.00 71.50 206 ALA A C 1
ATOM 1623 O O . ALA A 1 206 ? -2.580 9.841 -5.509 1.00 71.50 206 ALA A O 1
ATOM 1624 N N . LYS A 1 207 ? -4.124 11.434 -5.353 1.00 60.47 207 LYS A N 1
ATOM 1625 C CA . LYS A 1 207 ? -4.046 11.870 -6.774 1.00 60.47 207 LYS A CA 1
ATOM 1626 C C . LYS A 1 207 ? -2.646 12.335 -7.244 1.00 60.47 207 LYS A C 1
ATOM 1628 O O . LYS A 1 207 ? -2.505 12.779 -8.379 1.00 60.47 207 LYS A O 1
ATOM 1633 N N . ARG A 1 208 ? -1.633 12.326 -6.372 1.00 54.84 208 ARG A N 1
ATOM 1634 C CA . ARG A 1 208 ? -0.247 12.698 -6.677 1.00 54.84 208 ARG A CA 1
ATOM 1635 C C . ARG A 1 208 ? 0.531 11.416 -6.991 1.00 54.84 208 ARG A C 1
ATOM 1637 O O . ARG A 1 208 ? 0.386 10.438 -6.275 1.00 54.84 208 ARG A O 1
ATOM 1644 N N . PHE A 1 209 ? 1.398 11.448 -8.003 1.00 59.03 209 PHE A N 1
ATOM 1645 C CA . PHE A 1 209 ? 2.173 10.286 -8.473 1.00 59.03 209 PHE A CA 1
ATOM 1646 C C . PHE A 1 209 ? 3.122 9.655 -7.434 1.00 59.03 209 PHE A C 1
ATOM 1648 O O . PHE A 1 209 ? 3.700 8.605 -7.694 1.00 59.03 209 PHE A O 1
ATOM 1655 N N . THR A 1 210 ? 3.310 10.276 -6.267 1.00 74.56 210 THR A N 1
ATOM 1656 C CA . THR A 1 210 ? 4.221 9.788 -5.229 1.00 74.56 210 THR A CA 1
ATOM 1657 C C . THR A 1 210 ? 3.430 9.318 -4.007 1.00 74.56 210 THR A C 1
ATOM 1659 O O . THR A 1 210 ? 2.795 10.156 -3.355 1.00 74.56 210 THR A O 1
ATOM 1662 N N . PRO A 1 211 ? 3.467 8.016 -3.660 1.00 83.81 211 PRO A N 1
ATOM 1663 C CA . PRO A 1 211 ? 2.795 7.507 -2.473 1.00 83.81 211 PRO A CA 1
ATOM 1664 C C . PRO A 1 211 ? 3.408 8.100 -1.205 1.00 83.81 211 PRO A C 1
ATOM 1666 O O . PRO A 1 211 ? 4.628 8.238 -1.084 1.00 83.81 211 PRO A O 1
ATOM 1669 N N . ARG A 1 212 ? 2.564 8.392 -0.216 1.00 88.06 212 ARG A N 1
ATOM 1670 C CA . ARG A 1 212 ? 3.022 8.688 1.142 1.00 88.06 212 ARG A CA 1
ATOM 1671 C C . ARG A 1 212 ? 3.133 7.379 1.907 1.00 88.06 212 ARG A C 1
ATOM 1673 O O . ARG A 1 212 ? 2.121 6.731 2.156 1.00 88.06 212 ARG A O 1
ATOM 1680 N N . ILE A 1 213 ? 4.351 7.005 2.286 1.00 90.62 213 ILE A N 1
ATOM 1681 C CA . ILE A 1 213 ? 4.618 5.756 3.002 1.00 90.62 213 ILE A CA 1
ATOM 1682 C C . ILE A 1 213 ? 5.030 6.081 4.437 1.00 90.62 213 ILE A C 1
ATOM 1684 O O . ILE A 1 213 ? 5.986 6.820 4.672 1.00 90.62 213 ILE A O 1
ATOM 1688 N N . VAL A 1 214 ? 4.306 5.527 5.403 1.00 92.44 214 VAL A N 1
ATOM 1689 C CA . VAL A 1 214 ? 4.543 5.726 6.832 1.00 92.44 214 VAL A CA 1
ATOM 1690 C C . VAL A 1 214 ? 4.670 4.380 7.517 1.00 92.44 214 VAL A C 1
ATOM 1692 O O . VAL A 1 214 ? 3.840 3.494 7.339 1.00 92.44 214 VAL A O 1
ATOM 1695 N N . GLN A 1 215 ? 5.698 4.237 8.339 1.00 93.75 215 GLN A N 1
ATOM 1696 C CA . GLN A 1 215 ? 5.862 3.102 9.227 1.00 93.75 215 GLN A CA 1
ATOM 1697 C C . GLN A 1 215 ? 5.424 3.487 10.641 1.00 93.75 215 GLN A C 1
ATOM 1699 O O . GLN A 1 215 ? 5.911 4.469 11.205 1.00 93.75 215 GLN A O 1
ATOM 1704 N N . LEU A 1 216 ? 4.532 2.687 11.222 1.00 94.31 216 LEU A N 1
ATOM 1705 C CA . LEU A 1 216 ? 4.116 2.787 12.615 1.00 94.31 216 LEU A CA 1
ATOM 1706 C C . LEU A 1 216 ? 4.642 1.571 13.374 1.00 94.31 216 LEU A C 1
ATOM 1708 O O . LEU A 1 216 ? 4.376 0.428 13.002 1.00 94.31 216 LEU A O 1
ATOM 1712 N N . THR A 1 217 ? 5.381 1.804 14.451 1.00 93.50 217 THR A N 1
ATOM 1713 C CA . THR A 1 217 ? 5.874 0.755 15.348 1.00 93.50 217 THR A CA 1
ATOM 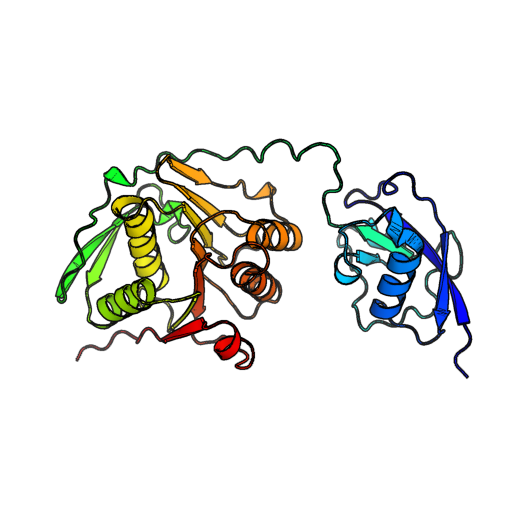1714 C C . THR A 1 217 ? 5.650 1.162 16.802 1.00 93.50 217 THR A C 1
ATOM 1716 O O . THR A 1 217 ? 5.449 2.344 17.093 1.00 93.50 217 THR A O 1
ATOM 1719 N N . PRO A 1 218 ? 5.781 0.223 17.755 1.00 90.69 218 PRO A N 1
ATOM 1720 C CA . PRO A 1 218 ? 5.797 0.572 19.175 1.00 90.69 218 PRO A CA 1
ATOM 1721 C C . PRO A 1 218 ? 6.912 1.562 19.559 1.00 90.69 218 PRO A C 1
ATOM 1723 O O . PRO A 1 218 ? 6.811 2.242 20.573 1.00 90.69 218 PRO A O 1
ATOM 1726 N N . SER A 1 219 ? 7.986 1.654 18.763 1.00 89.56 219 SER A N 1
ATOM 1727 C CA . SER A 1 219 ? 9.122 2.553 19.007 1.00 89.56 219 SER A CA 1
ATOM 1728 C C . SER A 1 219 ? 8.966 3.950 18.394 1.00 89.56 219 SER A C 1
ATOM 1730 O O . SER A 1 219 ? 9.731 4.860 18.739 1.00 89.56 219 SER A O 1
ATOM 1732 N N . GLY A 1 220 ? 7.997 4.150 17.499 1.00 90.88 220 GLY A N 1
ATOM 1733 C CA . GLY A 1 220 ? 7.720 5.454 16.915 1.00 90.88 220 GLY A CA 1
ATOM 1734 C C . GLY A 1 220 ? 7.021 5.403 15.563 1.00 90.88 220 GLY A C 1
ATOM 1735 O O . GLY A 1 220 ? 6.641 4.352 15.055 1.00 90.88 220 GLY A O 1
ATOM 1736 N N . THR A 1 221 ? 6.876 6.590 14.981 1.00 92.31 221 THR A N 1
ATOM 1737 C CA . THR A 1 221 ? 6.299 6.778 13.651 1.00 92.31 221 THR A CA 1
ATOM 1738 C C . THR A 1 221 ? 7.336 7.394 12.728 1.00 92.31 221 THR A C 1
ATOM 1740 O O . THR A 1 221 ? 8.034 8.335 13.113 1.00 92.31 221 THR A O 1
ATOM 1743 N N . TYR A 1 222 ? 7.439 6.860 11.518 1.00 91.69 222 TYR A N 1
ATOM 1744 C CA . TYR A 1 222 ? 8.515 7.160 10.587 1.00 91.69 222 TYR A CA 1
ATOM 1745 C C . TYR A 1 222 ? 7.954 7.413 9.192 1.00 91.69 222 TYR A C 1
ATOM 1747 O O . TYR A 1 222 ? 7.203 6.594 8.668 1.00 91.69 222 TYR A O 1
ATOM 1755 N N . LEU A 1 223 ? 8.322 8.540 8.591 1.00 89.31 223 LEU A N 1
ATOM 1756 C CA . LEU A 1 223 ? 7.980 8.889 7.221 1.00 89.31 223 LEU A CA 1
ATOM 1757 C C . LEU A 1 223 ? 9.127 8.515 6.289 1.00 89.31 223 LEU A C 1
ATOM 1759 O O . LEU A 1 223 ? 10.298 8.812 6.537 1.00 89.31 223 LEU A O 1
ATOM 1763 N N . PHE A 1 224 ? 8.753 7.895 5.182 1.00 85.62 224 PHE A N 1
ATOM 1764 C CA . PHE A 1 224 ? 9.624 7.691 4.045 1.00 85.62 224 PHE A CA 1
ATOM 1765 C C . PHE A 1 224 ? 9.612 8.946 3.156 1.00 85.62 224 PHE A C 1
ATOM 1767 O O . PHE A 1 224 ? 8.529 9.379 2.747 1.00 85.62 224 PHE A O 1
ATOM 1774 N N . PRO A 1 225 ? 10.774 9.552 2.846 1.00 74.31 225 PRO A N 1
ATOM 1775 C CA . PRO A 1 225 ? 10.806 10.779 2.060 1.00 74.31 225 PRO A CA 1
ATOM 1776 C C . PRO A 1 225 ? 10.241 10.571 0.638 1.00 74.31 225 PRO A C 1
ATOM 1778 O O . PRO A 1 225 ? 10.541 9.553 0.010 1.00 74.31 225 PRO A O 1
ATOM 1781 N N . PRO A 1 226 ? 9.486 11.539 0.078 1.00 64.00 226 PRO A N 1
ATOM 1782 C CA . PRO A 1 226 ? 8.840 11.403 -1.235 1.00 64.00 226 PRO A CA 1
ATOM 1783 C C . PRO A 1 226 ? 9.808 11.112 -2.393 1.00 64.00 226 PRO A C 1
ATOM 1785 O O . PRO A 1 226 ? 9.449 10.459 -3.365 1.00 64.00 226 PRO A O 1
ATOM 1788 N N . THR A 1 227 ? 11.056 11.573 -2.298 1.00 57.72 227 THR A N 1
ATOM 1789 C CA . THR A 1 227 ? 12.074 11.407 -3.349 1.00 57.72 227 THR A CA 1
ATOM 1790 C C . THR A 1 227 ? 12.607 9.980 -3.480 1.00 57.72 227 THR A C 1
ATOM 1792 O O . THR A 1 227 ? 13.418 9.723 -4.362 1.00 57.72 227 THR A O 1
ATOM 1795 N N . VAL A 1 228 ? 12.203 9.065 -2.596 1.00 55.97 228 VAL A N 1
ATOM 1796 C CA . VAL A 1 228 ? 12.838 7.746 -2.452 1.00 55.97 228 VAL A CA 1
ATOM 1797 C C . VAL A 1 228 ? 12.147 6.654 -3.286 1.00 55.97 228 VAL A C 1
ATOM 1799 O O . VAL A 1 228 ? 12.702 5.573 -3.440 1.00 55.97 228 VAL A O 1
ATOM 1802 N N . PHE A 1 229 ? 10.978 6.911 -3.888 1.00 60.97 229 PHE A N 1
ATOM 1803 C CA . PHE A 1 229 ? 10.159 5.831 -4.456 1.00 60.97 229 PHE A CA 1
ATOM 1804 C C . PHE A 1 229 ? 9.664 6.081 -5.887 1.00 60.97 229 PHE A C 1
ATOM 1806 O O . PHE A 1 229 ? 8.542 6.550 -6.079 1.00 60.97 229 PHE A O 1
ATOM 1813 N N . PRO A 1 230 ? 10.428 5.672 -6.916 1.00 64.94 230 PRO A N 1
ATOM 1814 C CA . PRO A 1 230 ? 9.826 5.219 -8.168 1.00 64.94 230 PRO A CA 1
ATOM 1815 C C . PRO A 1 230 ? 8.810 4.096 -7.886 1.00 64.94 230 PRO A C 1
ATOM 1817 O O . PRO A 1 230 ? 9.042 3.273 -6.997 1.00 64.94 230 PRO A O 1
ATOM 1820 N N . ALA A 1 231 ? 7.707 4.022 -8.639 1.00 62.88 231 ALA A N 1
ATOM 1821 C CA . ALA A 1 231 ? 6.629 3.051 -8.391 1.00 62.88 231 ALA A CA 1
ATOM 1822 C C . ALA A 1 231 ? 7.132 1.592 -8.303 1.00 62.88 231 ALA A C 1
ATOM 1824 O O . ALA A 1 231 ? 6.796 0.867 -7.370 1.00 62.88 231 ALA A O 1
ATOM 1825 N N . SER A 1 232 ? 8.046 1.191 -9.190 1.00 64.00 232 SER A N 1
ATOM 1826 C CA . SER A 1 232 ? 8.663 -0.146 -9.200 1.00 64.00 232 SER A CA 1
ATOM 1827 C C . SER A 1 232 ? 9.507 -0.461 -7.951 1.00 64.00 232 SER A C 1
ATOM 1829 O O . SER A 1 232 ? 9.535 -1.603 -7.470 1.00 64.00 232 SER A O 1
ATOM 1831 N N . VAL A 1 233 ? 10.175 0.551 -7.389 1.00 67.56 233 VAL A N 1
ATOM 1832 C CA . VAL A 1 233 ? 10.941 0.444 -6.137 1.00 67.56 233 VAL A CA 1
ATOM 1833 C C . VAL A 1 233 ? 9.984 0.333 -4.954 1.00 67.56 233 VAL A C 1
ATOM 1835 O O . VAL A 1 233 ? 10.196 -0.518 -4.088 1.00 67.56 233 VAL A O 1
ATOM 1838 N N . ALA A 1 234 ? 8.895 1.111 -4.952 1.00 74.69 234 ALA A N 1
ATOM 1839 C CA . ALA A 1 234 ? 7.843 1.012 -3.942 1.00 74.69 234 ALA A CA 1
ATOM 1840 C C . ALA A 1 234 ? 7.252 -0.401 -3.894 1.00 74.69 234 ALA A C 1
ATOM 1842 O O . ALA A 1 234 ? 7.215 -0.998 -2.822 1.00 74.69 234 ALA A O 1
ATOM 1843 N N . CYS A 1 235 ? 6.897 -0.988 -5.040 1.00 79.38 235 CYS A N 1
ATOM 1844 C CA . CYS A 1 235 ? 6.377 -2.357 -5.105 1.00 79.38 235 CYS A CA 1
ATOM 1845 C C . CYS A 1 235 ? 7.361 -3.376 -4.509 1.00 79.38 235 CYS A C 1
ATOM 1847 O O . CYS A 1 235 ? 6.986 -4.202 -3.677 1.00 79.38 235 CYS A O 1
ATOM 1849 N N . THR A 1 236 ? 8.647 -3.295 -4.867 1.00 76.62 236 THR A N 1
ATOM 1850 C CA . THR A 1 236 ? 9.667 -4.214 -4.329 1.00 76.62 236 THR A CA 1
ATOM 1851 C C . THR A 1 236 ? 9.854 -4.042 -2.820 1.00 76.62 236 THR A C 1
ATOM 1853 O O . THR A 1 236 ? 9.945 -5.033 -2.091 1.00 76.62 236 THR A O 1
ATOM 1856 N N . PHE A 1 237 ? 9.904 -2.797 -2.346 1.00 82.56 237 PHE A N 1
ATOM 1857 C CA . PHE A 1 237 ? 10.019 -2.469 -0.928 1.00 82.56 237 PHE A CA 1
ATOM 1858 C C . PHE A 1 237 ? 8.820 -3.002 -0.133 1.00 82.56 237 PHE A C 1
ATOM 1860 O O . PHE A 1 237 ? 8.997 -3.701 0.864 1.00 82.56 237 PHE A O 1
ATOM 1867 N N . VAL A 1 238 ? 7.603 -2.743 -0.614 1.00 85.62 238 VAL A N 1
ATOM 1868 C CA . VAL A 1 238 ? 6.352 -3.178 0.015 1.00 85.62 238 VAL A CA 1
ATOM 1869 C C . VAL A 1 238 ? 6.264 -4.703 0.064 1.00 85.62 238 VAL A C 1
ATOM 1871 O O . VAL A 1 238 ? 6.040 -5.263 1.139 1.00 85.62 238 VAL A O 1
ATOM 1874 N N . ALA A 1 239 ? 6.544 -5.393 -1.046 1.00 84.31 239 ALA A N 1
ATOM 1875 C CA . ALA A 1 239 ? 6.525 -6.856 -1.103 1.00 84.31 239 ALA A CA 1
ATOM 1876 C C . ALA A 1 239 ? 7.508 -7.495 -0.102 1.00 84.31 239 ALA A C 1
ATOM 1878 O O . ALA A 1 239 ? 7.211 -8.523 0.519 1.00 84.31 239 ALA A O 1
ATOM 1879 N N . ARG A 1 240 ? 8.668 -6.861 0.112 1.00 81.50 240 ARG A N 1
ATOM 1880 C CA . ARG A 1 240 ? 9.727 -7.322 1.028 1.00 81.50 240 ARG A CA 1
ATOM 1881 C C . ARG A 1 240 ? 9.591 -6.814 2.464 1.00 81.50 240 ARG A C 1
ATOM 1883 O O . ARG A 1 240 ? 10.354 -7.256 3.322 1.00 81.50 240 ARG A O 1
ATOM 1890 N N . SER A 1 241 ? 8.647 -5.915 2.738 1.00 84.75 241 SER A N 1
ATOM 1891 C CA . SER A 1 241 ? 8.470 -5.293 4.051 1.00 84.75 241 SER A CA 1
ATOM 1892 C C . SER A 1 241 ? 8.337 -6.334 5.163 1.00 84.75 241 SER A C 1
ATOM 1894 O O . SER A 1 241 ? 7.591 -7.304 5.064 1.00 84.75 241 SER A O 1
ATOM 1896 N N . ASN A 1 242 ? 9.042 -6.155 6.273 1.00 85.50 242 ASN A N 1
ATOM 1897 C CA . ASN A 1 242 ? 8.952 -7.087 7.393 1.00 85.50 242 ASN A CA 1
ATOM 1898 C C . ASN A 1 242 ? 7.826 -6.742 8.386 1.00 85.50 242 ASN A C 1
ATOM 1900 O O . ASN A 1 242 ? 7.744 -7.438 9.400 1.00 85.50 242 ASN A O 1
ATOM 1904 N N . MET A 1 243 ? 6.984 -5.742 8.089 1.00 90.88 243 MET A N 1
ATOM 1905 C CA . MET A 1 243 ? 5.869 -5.313 8.943 1.00 90.88 243 MET A CA 1
ATOM 1906 C C . MET A 1 243 ? 4.809 -6.410 9.117 1.00 90.88 243 MET A C 1
ATOM 1908 O O . MET A 1 243 ? 4.598 -7.234 8.222 1.00 90.88 243 MET A O 1
ATOM 1912 N N . ASP A 1 244 ? 4.133 -6.401 10.268 1.00 95.00 244 ASP A N 1
ATOM 1913 C CA . ASP A 1 244 ? 3.053 -7.343 10.586 1.00 95.00 244 ASP A CA 1
ATOM 1914 C C . ASP A 1 244 ? 1.806 -7.083 9.738 1.00 95.00 244 ASP A C 1
ATOM 1916 O O . ASP A 1 244 ? 1.158 -8.026 9.283 1.00 95.00 244 ASP A O 1
ATOM 1920 N N . ILE A 1 245 ? 1.485 -5.805 9.524 1.00 96.88 245 ILE A N 1
ATOM 1921 C CA . ILE A 1 245 ? 0.341 -5.354 8.731 1.00 96.88 245 ILE A CA 1
ATOM 1922 C C . ILE A 1 245 ? 0.844 -4.400 7.644 1.00 96.88 245 ILE A C 1
ATOM 1924 O O . ILE A 1 245 ? 1.657 -3.511 7.906 1.00 96.88 245 ILE A O 1
ATOM 1928 N N . VAL A 1 246 ? 0.362 -4.563 6.416 1.00 96.44 246 VAL A N 1
ATOM 1929 C CA . VAL A 1 246 ? 0.644 -3.647 5.304 1.00 96.44 246 VAL A CA 1
ATOM 1930 C C . VAL A 1 246 ? -0.675 -3.162 4.726 1.00 96.44 246 VAL A C 1
ATOM 1932 O O . VAL A 1 246 ? -1.549 -3.968 4.414 1.00 96.44 246 VAL A O 1
ATOM 1935 N N . VAL A 1 247 ? -0.825 -1.846 4.603 1.00 97.25 247 VAL A N 1
ATOM 1936 C CA . VAL A 1 247 ? -2.066 -1.202 4.174 1.00 97.25 247 VAL A CA 1
ATOM 1937 C C . VAL A 1 247 ? -1.800 -0.263 3.011 1.00 97.25 247 VAL A C 1
ATOM 1939 O O . VAL A 1 247 ? -0.889 0.560 3.086 1.00 97.25 247 VAL A O 1
ATOM 1942 N N . ILE A 1 248 ? -2.623 -0.362 1.969 1.00 94.88 248 ILE A N 1
ATOM 1943 C CA . ILE A 1 248 ? -2.704 0.617 0.887 1.00 94.88 248 ILE A CA 1
ATOM 1944 C C . ILE A 1 248 ? -4.074 1.291 0.891 1.00 94.88 248 ILE A C 1
ATOM 1946 O O . ILE A 1 248 ? -5.111 0.631 0.919 1.00 94.88 248 ILE A O 1
ATOM 1950 N N . ASP A 1 249 ? -4.069 2.617 0.870 1.00 94.94 249 ASP A N 1
ATOM 1951 C CA . ASP A 1 249 ? -5.254 3.461 0.884 1.00 94.94 249 ASP A CA 1
ATOM 1952 C C . ASP A 1 249 ? -5.289 4.396 -0.323 1.00 94.94 249 ASP A C 1
ATOM 1954 O O . ASP A 1 249 ? -4.261 4.932 -0.733 1.00 94.94 249 ASP A O 1
ATOM 1958 N N . GLY A 1 250 ? -6.488 4.612 -0.867 1.00 91.06 250 GLY A N 1
ATOM 1959 C CA . GLY A 1 250 ? -6.704 5.478 -2.028 1.00 91.06 250 GLY A CA 1
ATOM 1960 C C . GLY A 1 250 ? -6.507 4.769 -3.368 1.00 91.06 250 GLY A C 1
ATOM 1961 O O . GLY A 1 250 ? -6.303 5.428 -4.389 1.00 91.06 250 GLY A O 1
ATOM 1962 N N . VAL A 1 251 ? -6.554 3.434 -3.390 1.00 89.06 251 VAL A N 1
ATOM 1963 C CA . VAL A 1 251 ? -6.372 2.648 -4.619 1.00 89.06 251 VAL A CA 1
ATOM 1964 C C . VAL A 1 251 ? -7.380 3.114 -5.678 1.00 89.06 251 VAL A C 1
ATOM 1966 O O . VAL A 1 251 ? -8.527 3.450 -5.369 1.00 89.06 251 VAL A O 1
ATOM 1969 N N . THR A 1 252 ? -6.930 3.185 -6.933 1.00 85.12 252 THR A N 1
ATOM 1970 C CA . THR A 1 252 ? -7.749 3.519 -8.111 1.00 85.12 252 THR A CA 1
ATOM 1971 C C . THR A 1 252 ? -7.463 2.503 -9.220 1.00 85.12 252 THR A C 1
ATOM 1973 O O . THR A 1 252 ? -6.646 1.607 -9.032 1.00 85.12 252 THR A O 1
ATOM 1976 N N . ASP A 1 253 ? -8.102 2.637 -10.384 1.00 81.44 253 ASP A N 1
ATOM 1977 C CA . ASP A 1 253 ? -7.838 1.767 -11.540 1.00 81.44 253 ASP A CA 1
ATOM 1978 C C . ASP A 1 253 ? -6.502 2.048 -12.259 1.00 81.44 253 ASP A C 1
ATOM 1980 O O . ASP A 1 253 ? -6.199 1.376 -13.245 1.00 81.44 253 ASP A O 1
ATOM 1984 N N . ALA A 1 254 ? -5.709 3.016 -11.786 1.00 81.62 254 ALA A N 1
ATOM 1985 C CA . ALA A 1 254 ? -4.373 3.290 -12.310 1.00 81.62 254 ALA A CA 1
ATOM 1986 C C . ALA A 1 254 ? -3.458 2.056 -12.193 1.00 81.62 254 ALA A C 1
ATOM 1988 O O . ALA A 1 254 ? -3.486 1.348 -11.181 1.00 81.62 254 ALA A O 1
ATOM 1989 N N . LEU A 1 255 ? -2.641 1.806 -13.221 1.00 79.19 255 LEU A N 1
ATOM 1990 C CA . LEU A 1 255 ? -1.767 0.630 -13.292 1.00 79.19 255 LEU A CA 1
ATOM 1991 C C . LEU A 1 255 ? -0.811 0.577 -12.095 1.00 79.19 255 LEU A C 1
ATOM 1993 O O . LEU A 1 255 ? -0.693 -0.454 -11.441 1.00 79.19 255 LEU A O 1
ATOM 1997 N N . GLU A 1 256 ? -0.227 1.715 -11.736 1.00 79.69 256 GLU A N 1
ATOM 1998 C CA . GLU A 1 256 ? 0.720 1.853 -10.632 1.00 79.69 256 GLU A CA 1
ATOM 1999 C C . GLU A 1 256 ? 0.071 1.520 -9.280 1.00 79.69 256 GLU A C 1
ATOM 2001 O O . GLU A 1 256 ? 0.705 0.943 -8.399 1.00 79.69 256 GLU A O 1
ATOM 2006 N N . HIS A 1 257 ? -1.215 1.851 -9.109 1.00 85.12 257 HIS A N 1
ATOM 2007 C CA . HIS A 1 257 ? -1.956 1.526 -7.888 1.00 85.12 257 HIS A CA 1
ATOM 2008 C C . HIS A 1 257 ? -2.220 0.018 -7.805 1.00 85.12 257 HIS A C 1
ATOM 2010 O O . HIS A 1 257 ? -2.123 -0.551 -6.719 1.00 85.12 257 HIS A O 1
ATOM 2016 N N . ARG A 1 258 ? -2.512 -0.634 -8.940 1.00 82.25 258 ARG A N 1
ATOM 2017 C CA . ARG A 1 258 ? -2.730 -2.088 -9.010 1.00 82.25 258 ARG A CA 1
ATOM 2018 C C . ARG A 1 258 ? -1.452 -2.869 -8.738 1.00 82.25 258 ARG A C 1
ATOM 2020 O O . ARG A 1 258 ? -1.487 -3.826 -7.973 1.00 82.25 258 ARG A O 1
ATOM 2027 N N . GLU A 1 259 ? -0.328 -2.456 -9.317 1.00 83.31 259 GLU A N 1
ATOM 2028 C CA . GLU A 1 259 ? 0.975 -3.075 -9.047 1.00 83.31 259 GLU A CA 1
ATOM 2029 C C . GLU A 1 259 ? 1.361 -2.945 -7.568 1.00 83.31 259 GLU A C 1
ATOM 2031 O O . GLU A 1 259 ? 1.808 -3.908 -6.940 1.00 83.31 259 GLU A O 1
ATOM 2036 N N . LEU A 1 260 ? 1.133 -1.768 -6.979 1.00 85.62 260 LEU A N 1
ATOM 2037 C CA . LEU A 1 260 ? 1.423 -1.541 -5.567 1.00 85.62 260 LEU A CA 1
ATOM 2038 C C . LEU A 1 260 ? 0.474 -2.328 -4.654 1.00 85.62 260 LEU A C 1
ATOM 2040 O O . LEU A 1 260 ? 0.912 -2.879 -3.646 1.00 85.62 260 LEU A O 1
ATOM 2044 N N . GLU A 1 261 ? -0.804 -2.446 -5.017 1.00 89.44 261 GLU A N 1
ATOM 2045 C CA . GLU A 1 261 ? -1.759 -3.309 -4.318 1.00 89.44 261 GLU A CA 1
ATOM 2046 C C . GLU A 1 261 ? -1.33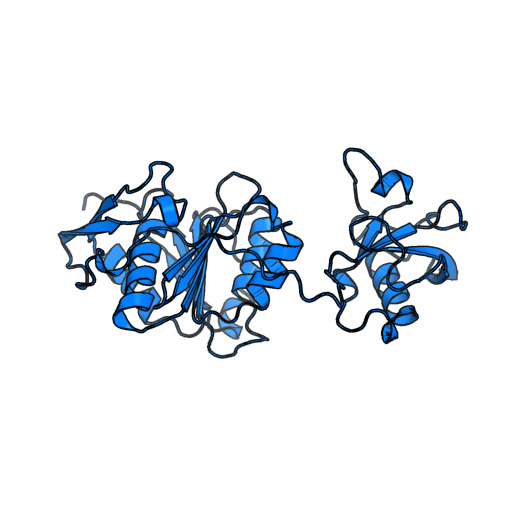9 -4.786 -4.390 1.00 89.44 261 GLU A C 1
ATOM 2048 O O . GLU A 1 261 ? -1.342 -5.476 -3.369 1.00 89.44 261 GLU A O 1
ATOM 2053 N N . GLN A 1 262 ? -0.913 -5.278 -5.557 1.00 86.75 262 GLN A N 1
ATOM 2054 C CA . GLN A 1 262 ? -0.376 -6.637 -5.692 1.00 86.75 262 GLN A CA 1
ATOM 2055 C C . GLN A 1 262 ? 0.832 -6.854 -4.774 1.00 86.75 262 GLN A C 1
ATOM 2057 O O . GLN A 1 262 ? 0.932 -7.893 -4.121 1.00 86.75 262 GLN A O 1
ATOM 2062 N N . ALA A 1 263 ? 1.714 -5.857 -4.649 1.00 87.12 263 ALA A N 1
ATOM 2063 C CA . ALA A 1 263 ? 2.832 -5.913 -3.714 1.00 87.12 263 ALA A CA 1
ATOM 2064 C C . ALA A 1 263 ? 2.382 -5.979 -2.243 1.00 87.12 263 ALA A C 1
ATOM 2066 O O . ALA A 1 263 ? 3.003 -6.693 -1.450 1.00 87.12 263 ALA A O 1
ATOM 2067 N N . VAL A 1 264 ? 1.295 -5.293 -1.866 1.00 90.69 264 VAL A N 1
ATOM 2068 C CA . VAL A 1 264 ? 0.700 -5.392 -0.518 1.00 90.69 264 VAL A CA 1
ATOM 2069 C C . VAL A 1 264 ? 0.218 -6.816 -0.225 1.00 90.69 264 VAL A C 1
ATOM 2071 O O . VAL A 1 264 ? 0.486 -7.340 0.858 1.00 90.69 264 VAL A O 1
ATOM 2074 N N . PHE A 1 265 ? -0.413 -7.472 -1.202 1.00 88.62 265 PHE A N 1
ATOM 2075 C CA . PHE A 1 265 ? -0.856 -8.869 -1.108 1.00 88.62 265 PHE A CA 1
ATOM 2076 C C . PHE A 1 265 ? 0.233 -9.898 -1.471 1.00 88.62 265 PHE A C 1
ATOM 2078 O O . PHE A 1 265 ? -0.050 -11.090 -1.588 1.00 88.62 265 PHE A O 1
ATOM 2085 N N . CYS A 1 266 ? 1.497 -9.485 -1.610 1.00 84.56 266 CYS A N 1
ATOM 2086 C CA . CYS A 1 266 ? 2.609 -10.410 -1.799 1.00 84.56 266 CYS A CA 1
ATOM 2087 C C . CYS A 1 266 ? 2.996 -11.046 -0.457 1.00 84.56 266 CYS A C 1
ATOM 2089 O O . CYS A 1 266 ? 3.644 -10.428 0.392 1.00 84.56 266 CYS A O 1
ATOM 2091 N N . PHE A 1 267 ? 2.607 -12.306 -0.264 1.00 80.94 267 PHE A N 1
ATOM 2092 C CA . PHE A 1 267 ? 2.839 -13.038 0.984 1.00 80.94 267 PHE A CA 1
ATOM 2093 C C . PHE A 1 267 ? 4.025 -14.012 0.945 1.00 80.94 267 PHE A C 1
ATOM 2095 O O . PHE A 1 267 ? 4.287 -14.682 1.944 1.00 80.94 267 PHE A O 1
ATOM 2102 N N . GLU A 1 268 ? 4.732 -14.118 -0.182 1.00 69.31 268 GLU A N 1
ATOM 2103 C CA . GLU A 1 268 ? 5.808 -15.104 -0.390 1.00 69.31 268 GLU A CA 1
ATOM 2104 C C . GLU A 1 268 ? 6.911 -15.013 0.669 1.00 69.31 268 GLU A C 1
ATOM 2106 O O . GLU A 1 268 ? 7.485 -16.020 1.075 1.00 69.31 268 GLU A O 1
ATOM 2111 N N . THR A 1 269 ? 7.185 -13.801 1.151 1.00 60.06 269 THR A N 1
ATOM 2112 C CA . THR A 1 269 ? 8.247 -13.546 2.127 1.00 60.06 269 THR A CA 1
ATOM 2113 C C . THR A 1 269 ? 7.802 -13.761 3.574 1.00 60.06 269 THR A C 1
ATOM 2115 O O . THR A 1 269 ? 8.656 -13.986 4.432 1.00 60.06 269 THR A O 1
ATOM 2118 N N . LYS A 1 270 ? 6.491 -13.707 3.871 1.00 67.81 270 LYS A N 1
ATOM 2119 C CA . LYS A 1 270 ? 5.940 -13.850 5.230 1.00 67.81 270 LYS A CA 1
ATOM 2120 C C . LYS A 1 270 ? 4.510 -14.397 5.232 1.00 67.81 270 LYS A C 1
ATOM 2122 O O . LYS A 1 270 ? 3.547 -13.662 5.022 1.00 67.81 270 LYS A O 1
ATOM 2127 N N . SER A 1 271 ? 4.369 -15.662 5.623 1.00 72.00 271 SER A N 1
ATOM 2128 C CA . SER A 1 271 ? 3.081 -16.365 5.747 1.00 72.00 271 SER A CA 1
ATOM 2129 C C . SER A 1 271 ? 2.104 -15.752 6.763 1.00 72.00 271 SER A C 1
ATOM 2131 O O . SER A 1 271 ? 0.904 -15.985 6.651 1.00 72.00 271 SER A O 1
ATOM 2133 N N . HIS A 1 272 ? 2.598 -14.978 7.737 1.00 81.38 272 HIS A N 1
ATOM 2134 C CA . HIS A 1 272 ? 1.803 -14.396 8.830 1.00 81.38 272 HIS A CA 1
ATOM 2135 C C . HIS A 1 272 ? 1.479 -12.900 8.665 1.00 81.38 272 HIS A C 1
ATOM 2137 O O . HIS A 1 272 ? 0.857 -12.325 9.557 1.00 81.38 272 HIS A O 1
ATOM 2143 N N . ARG A 1 273 ? 1.912 -12.255 7.572 1.00 89.81 273 ARG A N 1
ATOM 2144 C CA . ARG A 1 273 ? 1.587 -10.844 7.304 1.00 89.81 273 ARG A CA 1
ATOM 2145 C C . ARG A 1 273 ? 0.087 -10.699 7.028 1.00 89.81 273 ARG A C 1
ATOM 2147 O O . ARG A 1 273 ? -0.474 -11.507 6.288 1.00 89.81 273 ARG A O 1
ATOM 2154 N N . GLN A 1 274 ? -0.525 -9.643 7.560 1.00 94.81 274 GLN A N 1
ATOM 2155 C CA . GLN A 1 274 ? -1.866 -9.209 7.175 1.00 94.81 274 GLN A CA 1
ATOM 2156 C C . GLN A 1 274 ? -1.809 -8.055 6.160 1.00 94.81 274 GLN A C 1
ATOM 2158 O O . GLN A 1 274 ? -0.952 -7.176 6.253 1.00 94.81 274 GLN A O 1
ATOM 2163 N N . ALA A 1 275 ? -2.724 -8.052 5.195 1.00 94.88 275 ALA A N 1
ATOM 2164 C CA . ALA A 1 275 ? -2.766 -7.088 4.097 1.00 94.88 275 ALA A CA 1
ATOM 2165 C C . ALA A 1 275 ? -4.129 -6.386 4.012 1.00 94.88 275 ALA A C 1
ATOM 2167 O O . ALA A 1 275 ? -5.170 -7.037 4.063 1.00 94.88 275 ALA A O 1
ATOM 2168 N N . VAL A 1 276 ? -4.144 -5.066 3.848 1.00 97.25 276 VAL A N 1
ATOM 2169 C CA . VAL A 1 276 ? -5.380 -4.278 3.729 1.00 97.25 276 VAL A CA 1
ATOM 2170 C C . VAL A 1 276 ? -5.302 -3.403 2.484 1.00 97.25 276 VAL A C 1
ATOM 2172 O O . VAL A 1 276 ? -4.313 -2.705 2.276 1.00 97.25 276 VAL A O 1
ATOM 2175 N N . SER A 1 277 ? -6.351 -3.411 1.669 1.00 95.31 277 SER A N 1
ATOM 2176 C CA . SER A 1 277 ? -6.507 -2.488 0.541 1.00 95.31 277 SER A CA 1
ATOM 2177 C C . SER A 1 277 ? -7.799 -1.705 0.696 1.00 95.31 277 SER A C 1
ATOM 2179 O O . SER A 1 277 ? -8.840 -2.289 0.998 1.00 95.31 277 SER A O 1
ATOM 2181 N N . ILE A 1 278 ? -7.728 -0.385 0.531 1.00 95.31 278 ILE A N 1
ATOM 2182 C CA . ILE A 1 278 ? -8.857 0.531 0.686 1.00 95.31 278 ILE A CA 1
ATOM 2183 C C . ILE A 1 278 ? -9.044 1.306 -0.617 1.00 95.31 278 ILE A C 1
ATOM 2185 O O . ILE A 1 278 ? -8.175 2.064 -1.058 1.00 95.31 278 ILE A O 1
ATOM 2189 N N . ALA A 1 279 ? -10.219 1.135 -1.209 1.00 91.44 279 ALA A N 1
ATOM 2190 C CA . ALA A 1 279 ? -10.550 1.598 -2.546 1.00 91.44 279 ALA A CA 1
ATOM 2191 C C . ALA A 1 279 ? -11.936 2.258 -2.606 1.00 91.44 279 ALA A C 1
ATOM 2193 O O . ALA A 1 279 ? -12.819 2.040 -1.770 1.00 91.44 279 ALA A O 1
ATOM 2194 N N . SER A 1 280 ? -12.147 3.092 -3.623 1.00 84.25 280 SER A N 1
ATOM 2195 C CA . SER A 1 280 ? -13.488 3.579 -3.976 1.00 84.25 280 SER A CA 1
ATOM 2196 C C . SER A 1 280 ? -14.258 2.507 -4.766 1.00 84.25 280 SER A C 1
ATOM 2198 O O . SER A 1 280 ? -13.637 1.701 -5.452 1.00 84.25 280 SER A O 1
ATOM 2200 N N . MET A 1 281 ? -15.602 2.509 -4.730 1.00 69.88 281 MET A N 1
ATOM 2201 C CA . MET A 1 281 ? -16.449 1.479 -5.386 1.00 69.88 281 MET A CA 1
ATOM 2202 C C . MET A 1 281 ? -16.200 1.272 -6.890 1.00 69.88 281 MET A C 1
ATOM 2204 O O . MET A 1 281 ? -16.674 0.292 -7.455 1.00 69.88 281 MET A O 1
ATOM 2208 N N . SER A 1 282 ? -15.515 2.198 -7.556 1.00 59.22 282 SER A N 1
ATOM 2209 C CA . SER A 1 282 ? -15.329 2.186 -9.006 1.00 59.22 282 SER A CA 1
ATOM 2210 C C . SER A 1 282 ? -14.374 1.098 -9.515 1.00 59.22 282 SER A C 1
ATOM 2212 O O . SER A 1 282 ? -14.345 0.865 -10.719 1.00 59.22 282 SER A O 1
ATOM 2214 N N . ILE A 1 283 ? -13.606 0.442 -8.638 1.00 61.53 283 ILE A N 1
ATOM 2215 C CA . ILE A 1 283 ? -12.539 -0.484 -9.040 1.00 61.53 283 ILE A CA 1
ATOM 2216 C C . ILE A 1 283 ? -13.095 -1.889 -9.262 1.00 61.53 283 ILE A C 1
ATOM 2218 O O . ILE A 1 283 ? -13.671 -2.510 -8.363 1.00 61.53 283 ILE A O 1
ATOM 2222 N N . LYS A 1 284 ? -12.881 -2.426 -10.465 1.00 56.28 284 LYS A N 1
ATOM 2223 C CA . LYS A 1 284 ? -13.217 -3.817 -10.791 1.00 56.28 284 LYS A CA 1
ATOM 2224 C C . LYS A 1 284 ? -12.142 -4.746 -10.222 1.00 56.28 284 LYS A C 1
ATOM 2226 O O . LYS A 1 284 ? -11.045 -4.818 -10.763 1.00 56.28 284 LYS A O 1
ATOM 2231 N N . SER A 1 285 ? -12.464 -5.473 -9.151 1.00 56.88 285 SER A N 1
AT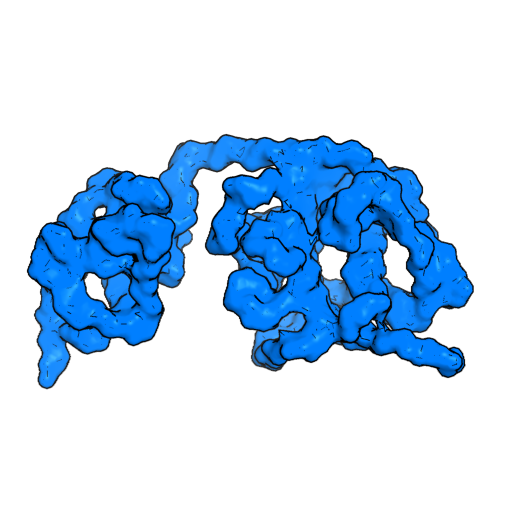OM 2232 C CA . SER A 1 285 ? -11.605 -6.559 -8.651 1.00 56.88 285 SER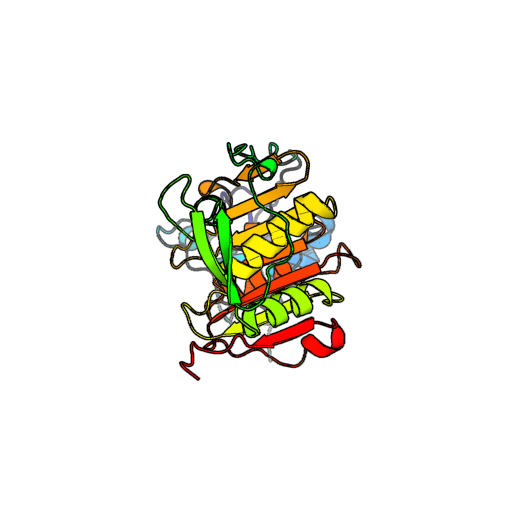 A CA 1
ATOM 2233 C C . SER A 1 285 ? -11.739 -7.805 -9.531 1.00 56.88 285 SER A C 1
ATOM 2235 O O . SER A 1 285 ? -12.848 -8.192 -9.902 1.00 56.88 285 SER A O 1
ATOM 2237 N N . SER A 1 286 ? -10.614 -8.440 -9.866 1.00 51.94 286 SER A N 1
ATOM 2238 C CA . SER A 1 286 ? -10.594 -9.779 -10.456 1.00 51.94 286 SER A CA 1
ATOM 2239 C C . SER A 1 286 ? -10.729 -10.821 -9.343 1.00 51.94 286 SER A C 1
ATOM 2241 O O . SER A 1 286 ? -9.853 -10.966 -8.496 1.00 51.94 286 SER A O 1
ATOM 2243 N N . THR A 1 287 ? -11.837 -11.553 -9.362 1.00 49.75 287 THR A N 1
ATOM 2244 C CA . THR A 1 287 ? -12.239 -12.591 -8.398 1.00 49.75 287 THR A CA 1
ATOM 2245 C C . THR A 1 287 ? -11.275 -13.782 -8.174 1.00 49.75 287 THR A C 1
ATOM 2247 O O . THR A 1 287 ? -11.356 -14.363 -7.095 1.00 49.75 287 THR A O 1
ATOM 2250 N N . PRO A 1 288 ? -10.382 -14.204 -9.104 1.00 50.28 288 PRO A N 1
ATOM 2251 C CA . PRO A 1 288 ? -9.646 -15.469 -8.943 1.00 50.28 288 PRO A CA 1
ATOM 2252 C C . PRO A 1 288 ? -8.655 -15.545 -7.768 1.00 50.28 288 PRO A C 1
ATOM 2254 O O . PRO A 1 288 ? -8.468 -16.625 -7.214 1.00 50.28 288 PRO A O 1
ATOM 2257 N N . ASP A 1 289 ? -8.034 -14.434 -7.359 1.00 54.91 289 ASP A N 1
ATOM 2258 C CA . ASP A 1 289 ? -6.973 -14.460 -6.332 1.00 54.91 289 ASP A CA 1
ATOM 2259 C C . ASP A 1 289 ? -7.518 -14.524 -4.893 1.00 54.91 289 ASP A C 1
ATOM 2261 O O . ASP A 1 289 ? -6.802 -14.832 -3.940 1.00 54.91 289 ASP A O 1
ATOM 2265 N N . GLU A 1 290 ? -8.795 -14.218 -4.695 1.00 61.03 290 GLU A N 1
ATOM 2266 C CA . GLU A 1 290 ? -9.330 -13.896 -3.369 1.00 61.03 290 GLU A CA 1
ATOM 2267 C C . GLU A 1 290 ? -9.578 -15.131 -2.510 1.00 61.03 290 GLU A C 1
ATOM 2269 O O . GLU A 1 290 ? -9.223 -15.149 -1.326 1.00 61.03 290 GLU A O 1
ATOM 2274 N N . ASP A 1 291 ? -10.094 -16.190 -3.129 1.00 60.28 291 ASP A N 1
ATOM 2275 C CA . ASP A 1 291 ? -10.380 -17.451 -2.452 1.00 60.28 291 ASP A CA 1
ATOM 2276 C C . ASP A 1 291 ? -9.090 -18.197 -2.087 1.00 60.28 291 ASP A C 1
ATOM 2278 O O . ASP A 1 291 ? -8.980 -18.755 -0.991 1.00 60.28 291 ASP A O 1
ATOM 2282 N N . PHE A 1 292 ? -8.079 -18.155 -2.964 1.00 58.25 292 PHE A N 1
ATOM 2283 C CA . PHE A 1 292 ? -6.802 -18.843 -2.753 1.00 58.25 292 PHE A CA 1
ATOM 2284 C C . PHE A 1 292 ? -5.985 -18.219 -1.615 1.00 58.25 292 PHE A C 1
ATOM 2286 O O . PHE A 1 292 ? -5.372 -18.927 -0.812 1.00 58.25 292 PHE A O 1
ATOM 2293 N N . TYR A 1 293 ? -5.997 -16.888 -1.502 1.00 68.00 293 TYR A N 1
ATOM 2294 C CA . TYR A 1 293 ? -5.241 -16.172 -0.474 1.00 68.00 293 TYR A CA 1
ATOM 2295 C C . TYR A 1 293 ? -6.048 -15.859 0.791 1.00 68.00 293 TYR A C 1
ATOM 2297 O O . TYR A 1 293 ? -5.509 -15.220 1.695 1.00 68.00 293 TYR A O 1
ATOM 2305 N N . HIS A 1 294 ? -7.295 -16.333 0.902 1.00 79.19 294 HIS A N 1
ATOM 2306 C CA . HIS A 1 294 ? -8.199 -16.015 2.015 1.00 79.19 294 HIS A CA 1
ATOM 2307 C C . HIS A 1 294 ? -8.319 -14.500 2.257 1.00 79.19 294 HIS A C 1
ATOM 2309 O O . HIS A 1 294 ? -8.244 -14.033 3.401 1.00 79.19 294 HIS A O 1
ATOM 2315 N N . ILE A 1 295 ? -8.463 -13.742 1.169 1.00 87.12 295 ILE A N 1
ATOM 2316 C CA . ILE A 1 295 ? -8.653 -12.293 1.208 1.00 87.12 295 ILE A CA 1
ATOM 2317 C C . ILE A 1 295 ? -10.155 -12.029 1.307 1.00 87.12 295 ILE A C 1
ATOM 2319 O O . ILE A 1 295 ? -10.908 -12.338 0.386 1.00 87.12 295 ILE A O 1
ATOM 2323 N N . SER A 1 296 ? -10.607 -11.476 2.432 1.00 92.19 296 SER A N 1
ATOM 2324 C CA . SER A 1 296 ? -12.013 -11.115 2.619 1.00 92.19 296 SER A CA 1
ATOM 2325 C C . SER A 1 296 ? -12.359 -9.804 1.905 1.00 92.19 296 SER A C 1
ATOM 2327 O O . SER A 1 296 ? -11.490 -9.025 1.507 1.00 92.19 296 SER A O 1
ATOM 2329 N N . LYS A 1 297 ? -13.657 -9.539 1.745 1.00 92.19 297 LYS A N 1
ATOM 2330 C CA . LYS A 1 297 ? -14.171 -8.266 1.231 1.00 92.19 297 LYS A CA 1
ATOM 2331 C C . LYS A 1 297 ? -15.040 -7.587 2.269 1.00 92.19 297 LYS A C 1
ATOM 2333 O O . LYS A 1 297 ? -15.847 -8.242 2.923 1.00 92.19 297 LYS A O 1
ATOM 2338 N N . PHE A 1 298 ? -14.933 -6.269 2.334 1.00 94.19 298 PHE A N 1
ATOM 2339 C CA . PHE A 1 298 ? -15.845 -5.411 3.070 1.00 94.19 298 PHE A CA 1
ATOM 2340 C C . PHE A 1 298 ? -16.348 -4.295 2.157 1.00 94.19 298 PHE A C 1
ATOM 2342 O O . PHE A 1 298 ? -15.568 -3.680 1.429 1.00 94.19 298 PHE A O 1
ATOM 2349 N N . THR A 1 299 ? -17.652 -4.031 2.194 1.00 94.25 299 THR A N 1
ATOM 2350 C CA . THR A 1 299 ? -18.262 -2.913 1.466 1.00 94.25 299 THR A CA 1
ATOM 2351 C C . THR A 1 299 ? -18.841 -1.938 2.474 1.00 94.25 299 THR A C 1
ATOM 2353 O O . THR A 1 299 ? -19.862 -2.231 3.082 1.00 94.25 299 THR A O 1
ATOM 2356 N N . ALA A 1 300 ? -18.189 -0.789 2.633 1.00 91.88 300 ALA A N 1
ATOM 2357 C CA . ALA A 1 300 ? -18.664 0.286 3.488 1.00 91.88 300 ALA A CA 1
ATOM 2358 C C . ALA A 1 300 ? -19.857 0.985 2.836 1.00 91.88 300 ALA A C 1
ATOM 2360 O O . ALA A 1 300 ? -19.774 1.462 1.694 1.00 91.88 300 ALA A O 1
ATOM 2361 N N . LEU A 1 301 ? -20.959 1.056 3.571 1.00 89.31 301 LEU A N 1
ATOM 2362 C CA . LEU A 1 301 ? -22.217 1.594 3.067 1.00 89.31 301 LEU A CA 1
ATOM 2363 C C . LEU A 1 301 ? -22.211 3.135 3.034 1.00 89.31 301 LEU A C 1
ATOM 2365 O O . LEU A 1 301 ? -21.532 3.776 3.840 1.00 89.31 301 LEU A O 1
ATOM 2369 N N . PRO A 1 302 ? -22.950 3.784 2.116 1.00 87.06 302 PRO A N 1
ATOM 2370 C CA . PRO A 1 302 ? -23.152 5.233 2.155 1.00 87.06 302 PRO A CA 1
ATOM 2371 C C . PRO A 1 302 ? -23.811 5.687 3.464 1.00 87.06 302 PRO A C 1
ATOM 2373 O O . PRO A 1 302 ? -24.293 4.885 4.261 1.00 87.06 302 PRO A O 1
ATOM 2376 N N . TRP A 1 303 ? -23.813 6.995 3.705 1.00 79.12 303 TRP A N 1
ATOM 2377 C CA . TRP A 1 303 ? -24.637 7.577 4.760 1.00 79.12 303 TRP A CA 1
ATOM 2378 C C . TRP A 1 303 ? -26.117 7.419 4.381 1.00 79.12 303 TRP A C 1
ATOM 2380 O O . TRP A 1 303 ? -26.532 7.935 3.344 1.00 79.12 303 TRP A O 1
ATOM 2390 N N . SER A 1 304 ? -26.893 6.713 5.204 1.00 73.19 304 SER A N 1
ATOM 2391 C CA . SER A 1 304 ? -28.357 6.781 5.195 1.00 73.19 304 SER A CA 1
ATOM 2392 C C . SER A 1 304 ? -28.835 7.488 6.465 1.00 73.19 304 SER A C 1
ATOM 2394 O O . SER A 1 304 ? -28.145 7.485 7.484 1.00 73.19 304 SER A O 1
ATOM 2396 N N . LEU A 1 305 ? -29.972 8.176 6.364 1.00 55.50 305 LEU A N 1
ATOM 2397 C CA . LEU A 1 305 ? -30.606 8.931 7.454 1.00 55.50 305 LEU A CA 1
ATOM 2398 C C . LEU A 1 305 ? -31.704 8.114 8.158 1.00 55.50 305 LEU A C 1
ATOM 2400 O O . LEU A 1 305 ? -32.646 8.704 8.681 1.00 55.50 305 LEU A O 1
ATOM 2404 N N . ASP A 1 306 ? -31.614 6.785 8.103 1.00 54.59 306 ASP A N 1
ATOM 2405 C CA . ASP A 1 306 ? -32.652 5.894 8.636 1.00 54.59 306 ASP A CA 1
ATOM 2406 C C . ASP A 1 306 ? -32.745 5.952 10.170 1.00 54.59 306 ASP A C 1
ATOM 2408 O O . ASP A 1 306 ? -31.681 5.989 10.837 1.00 54.59 306 ASP A O 1
#

Secondary structure (DSSP, 8-state):
-PPEEEEEEEEEETTSPBGGG---EEEEEETT-BHHHHHHHHHHHTTTTSTT--GGGEEEESSHHHHHSSS--PPPTTSB-TTTTSSSTT-EEEEE-S---SS-------EEE---GGGS--SPPPTT-EEEEE-HHHHTS-SSTT-EEEEE--HHHHHHHHHHHS-SSEEEEEE-TTSSHHHHHHHHHHHHHHHH---EEEEE--SSSS-EEEEEETTEEEEPPGGG--HHHHHHHHHH---SEEEEEEE-S-HHHHHHHHHHT--TT-TT-EEEEEEETT----THHHHHTTEEEEEPPPP---

Foldseek 3Di:
DFDWDWAKAFEEELVRHGQPPDDIDIFTDTLQDFQLRVLVRVCVVCVVRCPPPDSVQKWKAQAVCLSVDPDRDTGDRRHGNHCARVDNRRHIYIYRHDPPPPPPPPPQPWDFDPDDLVPADLPDDDAQDWGKQWCCCVLVVDVDPGDIDTDHHHPLLNVLLVCVVPQQAEEEEEEAPPLCNSSSVSSSVSSCCVVVQFKEWRWEDDVDQFIWIWIDGVVGITTRDRVPDDLVNLLVCLLQPPTQEYEYEAQDQDPSSVSNLVSQSNCVNPPRHYGYYYYYNPDDDDPPVCVVRVYYYHYRYDDDPD

Radius of gyration: 22.94 Å; chains: 1; bounding box: 64×40×65 Å

pLDDT: mean 83.78, std 13.56, range [33.94, 98.0]

Sequence (306 aa):
MAHNRRVWYFVVDHKGTPYKGLVADTVKISSESIVVDFRDAVHAKNSSILQGIVPAQLIVFTNKDAFDAKDPSPLDEESRIGEFGSSKKEALYVVIVREDSGIEPEPVKLEKLNFKLDQMTTNDPQLGEYFEVCGLDVAGLNEEPGNSCMLYCRQDTIDLIKALDDMKRGIRINGPPGVGKSTTSWYWMCRQVKKNAKSILWIHVAKRFTPRIVQLTPSGTYLFPPTVFPASVACTFVARSNMDIVVIDGVTDALEHRELEQAVFCFETKSHRQAVSIASMSIKSSTPDEDFYHISKFTALPWSLD

InterPro domains:
  IPR027417 P-loop containing nucleoside triphosphate hydrolase [SSF52540] (161-258)

Organism: NCBI:txid120398